Protein AF-A0A183NKS5-F1 (afdb_monomer)

Secondary structure (DSSP, 8-state):
-EE---HHHH---HHHHTSS-HHHHHHHHHHHS--TTTS---HHHHHHHHHHHHHT-S--HHHHHHHHTTTT--HHHHHHHHTTS-S-EE--THHHH-HHHHHHHHTT----TTTTSSS-----S-----TTGGGHHHHHHHHH-----HHHHHHHHHHHHHHHHHHHHHHHHH-SS--SSSTTSSS--

InterPro domains:
  IPR002464 DNA/RNA helicase, ATP-dependent, DEAH-box type, conserved site [PS00690] (126-135)
  IPR010614 RAD3-like helicase, DEAD [PF06733] (2-153)
  IPR014013 Helicase superfamily 1/2, ATP-binding domain, DinG/Rad3-type [PS51193] (1-184)
  IPR027417 P-loop containing nucleoside triphosphate hydrolase [G3DSA:3.40.50.300] (1-184)
  IPR045028 Helicase superfamily 1/2, DinG/Rad3-like [PTHR11472] (1-167)

Solvent-accessible surface area (backbone atoms only — not comparable to full-atom values): 11780 Å² total; per-residue (Å²): 102,24,59,59,70,56,54,79,79,30,52,82,50,72,80,36,58,73,40,97,50,30,62,62,48,48,50,52,44,54,72,77,46,78,52,81,32,71,48,92,61,68,66,65,61,57,50,52,40,52,54,50,48,61,72,75,42,94,77,57,69,66,51,51,38,61,61,30,67,91,41,68,45,38,39,47,61,46,30,60,55,38,46,67,78,31,93,47,70,48,68,60,66,58,58,66,65,22,69,70,54,25,61,77,44,53,84,71,38,88,76,55,85,68,46,76,80,64,76,93,64,87,79,75,93,80,88,86,81,74,77,73,60,84,52,49,62,60,53,47,51,54,60,74,53,83,86,85,50,74,67,56,55,51,50,53,50,54,52,50,51,51,50,51,54,51,51,56,56,46,53,66,67,56,74,69,76,87,86,88,77,76,83,82,66,82,84,74,131

Sequence (189 aa):
MSILSSRKHTCINPEISSSPNVTDSCHNLLLSGVCAYDLPRKKSDLSRAVDKLDRSGPWDIEDLVQALIPIPSCPYFCSRSLARSADIIFCPYDYLLDPLNRSAVCYHLTICLLCFLKTSLEVTDHVIILDEAHNIEDASREAASFTITEHQLKSARDDLEGLSKFCLSMEMVLNKKDFQKDCYNCFFV

Radius of gyration: 21.51 Å; Cα contacts (8 Å, |Δi|>4): 141; chains: 1; bounding box: 42×57×50 Å

Nearest PDB structures (foldseek):
  5fmf-assembly1_Y  TM=6.326E-01  e=2.185E-02  Saccharomyces cerevisiae
  2vsf-assembly1_A  TM=6.432E-01  e=4.109E-02  Thermoplasma acidophilum

Mean predicted aligned error: 12.21 Å

Structure (mmCIF, N/CA/C/O backbone):
data_AF-A0A183NKS5-F1
#
_entry.id   AF-A0A183NKS5-F1
#
loop_
_atom_site.group_PDB
_atom_site.id
_atom_site.type_symbol
_atom_site.label_atom_id
_atom_site.label_alt_id
_atom_site.label_comp_id
_atom_site.label_asym_id
_atom_site.label_entity_id
_atom_site.label_seq_id
_atom_site.pdbx_PDB_ins_code
_atom_site.Cartn_x
_atom_site.Cartn_y
_atom_site.Cartn_z
_atom_site.occupancy
_atom_site.B_iso_or_equiv
_atom_site.auth_seq_id
_atom_site.auth_comp_id
_atom_site.auth_asym_id
_atom_site.auth_atom_id
_atom_site.pdbx_PDB_model_num
ATOM 1 N N . MET A 1 1 ? 8.744 -3.343 -14.331 1.00 84.81 1 MET A N 1
ATOM 2 C CA . MET A 1 1 ? 7.550 -3.882 -13.623 1.00 84.81 1 MET A CA 1
ATOM 3 C C . MET A 1 1 ? 7.347 -3.133 -12.308 1.00 84.81 1 MET A C 1
ATOM 5 O O . MET A 1 1 ? 8.227 -2.362 -11.947 1.00 84.81 1 MET A O 1
ATOM 9 N N . SER A 1 2 ? 6.224 -3.301 -11.601 1.00 85.56 2 SER A N 1
ATOM 10 C CA . SER A 1 2 ? 6.063 -2.746 -10.245 1.00 85.56 2 SER A CA 1
ATOM 11 C C . SER A 1 2 ? 5.237 -3.652 -9.333 1.00 85.56 2 SER A C 1
ATOM 13 O O . SER A 1 2 ? 4.351 -4.363 -9.801 1.00 85.56 2 SER A O 1
ATOM 15 N N . ILE A 1 3 ? 5.509 -3.598 -8.028 1.00 89.38 3 ILE A N 1
ATOM 16 C CA . ILE A 1 3 ? 4.771 -4.326 -6.993 1.00 89.38 3 ILE A CA 1
ATOM 17 C C . ILE A 1 3 ? 4.276 -3.322 -5.952 1.00 89.38 3 ILE A C 1
ATOM 19 O O . ILE A 1 3 ? 5.066 -2.627 -5.310 1.00 89.38 3 ILE A O 1
ATOM 23 N N . LEU A 1 4 ? 2.958 -3.227 -5.789 1.00 86.94 4 LEU A N 1
ATOM 24 C CA . LEU A 1 4 ? 2.329 -2.385 -4.778 1.00 86.94 4 LEU A CA 1
ATOM 25 C C . LEU A 1 4 ? 2.218 -3.150 -3.460 1.00 86.94 4 LEU A C 1
ATOM 27 O O . LEU A 1 4 ? 1.792 -4.300 -3.428 1.00 86.94 4 LEU A O 1
ATOM 31 N N . SER A 1 5 ? 2.586 -2.494 -2.362 1.00 87.56 5 SER A N 1
ATOM 32 C CA . SER A 1 5 ? 2.543 -3.088 -1.028 1.00 87.56 5 SER A CA 1
ATOM 33 C C . SER A 1 5 ? 2.300 -2.032 0.048 1.00 87.56 5 SER A C 1
ATOM 35 O O . SER A 1 5 ? 2.445 -0.828 -0.183 1.00 87.56 5 SER A O 1
ATOM 37 N N . SER A 1 6 ? 1.912 -2.488 1.239 1.00 87.75 6 SER A N 1
ATOM 38 C CA . SER A 1 6 ? 1.650 -1.626 2.388 1.00 87.75 6 SER A CA 1
ATOM 39 C C . SER A 1 6 ? 2.935 -0.991 2.930 1.00 87.75 6 SER A C 1
ATOM 41 O O . SER A 1 6 ? 4.053 -1.470 2.711 1.00 87.75 6 SER A O 1
ATOM 43 N N . ARG A 1 7 ? 2.779 0.083 3.714 1.00 89.75 7 ARG A N 1
ATOM 44 C CA . ARG A 1 7 ? 3.905 0.740 4.400 1.00 89.75 7 ARG A CA 1
ATOM 45 C C . ARG A 1 7 ? 4.648 -0.216 5.335 1.00 89.75 7 ARG A C 1
ATOM 47 O O . ARG A 1 7 ? 5.853 -0.076 5.495 1.00 89.75 7 ARG A O 1
ATOM 54 N N . LYS A 1 8 ? 3.960 -1.212 5.905 1.00 90.88 8 LYS A N 1
ATOM 55 C CA . LYS A 1 8 ? 4.551 -2.197 6.822 1.00 90.88 8 LYS A CA 1
ATOM 56 C C . LYS A 1 8 ? 5.666 -3.019 6.166 1.00 90.88 8 LYS A C 1
ATOM 58 O O . LYS A 1 8 ? 6.648 -3.321 6.827 1.00 90.88 8 LYS A O 1
ATOM 63 N N . HIS A 1 9 ? 5.531 -3.339 4.880 1.00 91.06 9 HIS A N 1
ATOM 64 C CA . HIS A 1 9 ? 6.516 -4.143 4.142 1.00 91.06 9 HIS A CA 1
ATOM 65 C C . HIS A 1 9 ? 7.574 -3.305 3.415 1.00 91.06 9 HIS A C 1
ATOM 67 O O . HIS A 1 9 ? 8.553 -3.845 2.922 1.00 91.06 9 HIS A O 1
ATOM 73 N N . THR A 1 10 ? 7.387 -1.986 3.330 1.00 92.06 10 THR A N 1
ATOM 74 C CA . THR A 1 10 ? 8.212 -1.109 2.480 1.00 92.06 10 THR A CA 1
ATOM 75 C C . THR A 1 10 ? 8.899 0.023 3.245 1.00 92.06 10 THR A C 1
ATOM 77 O O . THR A 1 10 ? 9.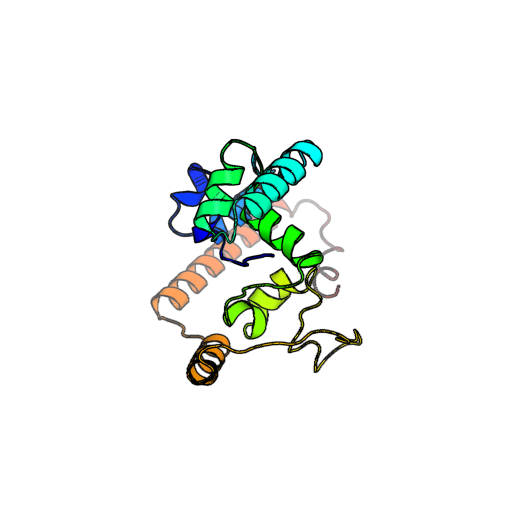716 0.746 2.674 1.00 92.06 10 THR A O 1
ATOM 80 N N . CYS A 1 11 ? 8.589 0.219 4.530 1.00 93.38 11 CYS A N 1
ATOM 81 C CA . CYS A 1 11 ? 9.190 1.276 5.335 1.00 93.38 11 CYS A CA 1
ATOM 82 C C . CYS A 1 11 ? 10.626 0.926 5.753 1.00 93.38 11 CYS A C 1
ATOM 84 O O . CYS A 1 11 ? 10.860 -0.054 6.453 1.00 93.38 11 CYS A O 1
ATOM 86 N N . ILE A 1 12 ? 11.571 1.793 5.385 1.00 92.75 12 ILE A N 1
ATOM 87 C CA . ILE A 1 12 ? 12.991 1.703 5.773 1.00 92.75 12 ILE A CA 1
ATOM 88 C C . ILE A 1 12 ? 13.378 2.678 6.890 1.00 92.75 12 ILE A C 1
ATOM 90 O O . ILE A 1 12 ? 14.530 2.695 7.314 1.00 92.75 12 ILE A O 1
ATOM 94 N N . ASN A 1 13 ? 12.440 3.506 7.364 1.00 92.69 13 ASN A N 1
ATOM 95 C CA . ASN A 1 13 ? 12.697 4.384 8.500 1.00 92.69 13 ASN A CA 1
ATOM 96 C C . ASN A 1 13 ? 12.643 3.549 9.794 1.00 92.69 13 ASN A C 1
ATOM 98 O O . ASN A 1 13 ? 11.554 3.080 10.125 1.00 92.69 13 ASN A O 1
ATOM 102 N N . PRO A 1 14 ? 13.757 3.388 10.535 1.00 90.69 14 PRO A N 1
ATOM 103 C CA . PRO A 1 14 ? 13.816 2.522 11.716 1.00 90.69 14 PRO A CA 1
ATOM 104 C C . PRO A 1 14 ? 12.874 2.956 12.849 1.00 90.69 14 PRO A C 1
ATOM 106 O O . PRO A 1 14 ? 12.391 2.113 13.606 1.00 90.69 14 PRO A O 1
ATOM 109 N N . GLU A 1 15 ? 12.576 4.254 12.960 1.00 90.25 15 GLU A N 1
ATOM 110 C CA . GLU A 1 15 ? 11.661 4.778 13.981 1.00 90.25 15 GLU A CA 1
ATOM 111 C C . GLU A 1 15 ? 10.199 4.436 13.669 1.00 90.25 15 GLU A C 1
ATOM 113 O O . GLU A 1 15 ? 9.408 4.197 14.576 1.00 90.25 15 GLU A O 1
ATOM 118 N N . ILE A 1 16 ? 9.835 4.383 12.384 1.00 92.00 16 ILE A N 1
ATOM 119 C CA . ILE A 1 16 ? 8.461 4.088 11.960 1.00 92.00 16 ILE A CA 1
ATOM 120 C C . ILE A 1 16 ? 8.252 2.587 11.749 1.00 92.00 16 ILE A C 1
ATOM 122 O O . ILE A 1 16 ? 7.198 2.065 12.095 1.00 92.00 16 ILE A O 1
ATOM 126 N N . SER A 1 17 ? 9.231 1.871 11.196 1.00 90.94 17 SER A N 1
ATOM 127 C CA . SER A 1 17 ? 9.100 0.440 10.897 1.00 90.94 17 SER A CA 1
ATOM 128 C C . SER A 1 17 ? 8.981 -0.426 12.153 1.00 90.94 17 SER A C 1
ATOM 130 O O . SER A 1 17 ? 8.388 -1.501 12.099 1.00 90.94 17 SER A O 1
ATOM 132 N N . SER A 1 18 ? 9.505 0.051 13.285 1.00 90.25 18 SER A N 1
ATOM 133 C CA . SER A 1 18 ? 9.391 -0.603 14.592 1.00 90.25 18 SER A CA 1
ATOM 134 C C . SER A 1 18 ? 8.083 -0.291 15.325 1.00 90.25 18 SER A C 1
ATOM 136 O O . SER A 1 18 ? 7.798 -0.904 16.356 1.00 90.25 18 SER A O 1
ATOM 138 N N . SER A 1 19 ? 7.275 0.644 14.819 1.00 90.88 19 SER A N 1
ATOM 139 C CA . SER A 1 19 ? 6.043 1.049 15.483 1.00 90.88 19 SER A CA 1
ATOM 140 C C . SER A 1 19 ? 4.917 0.022 15.268 1.00 90.88 19 SER A C 1
ATOM 142 O O . SER A 1 19 ? 4.863 -0.654 14.236 1.00 90.88 19 SER A O 1
ATOM 144 N N . PRO A 1 20 ? 3.976 -0.110 16.224 1.00 87.88 20 PRO A N 1
ATOM 145 C CA . PRO A 1 20 ? 2.873 -1.065 16.103 1.00 87.88 20 PRO A CA 1
ATOM 146 C C . PRO A 1 20 ? 1.922 -0.705 14.954 1.00 87.88 20 PRO A C 1
ATOM 148 O O . PRO A 1 20 ? 1.357 -1.593 14.319 1.00 87.88 20 PRO A O 1
ATOM 151 N N . ASN A 1 21 ? 1.773 0.592 14.663 1.00 89.44 21 ASN A N 1
ATOM 152 C CA . ASN A 1 21 ? 1.010 1.088 13.526 1.00 89.44 21 ASN A CA 1
ATOM 153 C C . ASN A 1 21 ? 1.887 1.987 12.647 1.00 89.44 21 ASN A C 1
ATOM 155 O O . ASN A 1 21 ? 1.932 3.213 12.798 1.00 89.44 21 ASN A O 1
ATOM 159 N N . VAL A 1 22 ? 2.583 1.337 11.713 1.00 91.44 22 VAL A N 1
ATOM 160 C CA . VAL A 1 22 ? 3.480 1.965 10.733 1.00 91.44 22 VAL A CA 1
ATOM 161 C C . VAL A 1 22 ? 2.736 3.004 9.889 1.00 91.44 22 VAL A C 1
ATOM 163 O O . VAL A 1 22 ? 3.294 4.052 9.571 1.00 91.44 22 VAL A O 1
ATOM 166 N N . THR A 1 23 ? 1.473 2.743 9.533 1.00 87.56 23 THR A N 1
ATOM 167 C CA . THR A 1 23 ? 0.673 3.644 8.692 1.00 87.56 23 THR A CA 1
ATOM 168 C C . THR A 1 23 ? 0.387 4.957 9.408 1.00 87.56 23 THR A C 1
ATOM 170 O O . THR A 1 23 ? 0.720 6.012 8.867 1.00 87.56 23 THR A O 1
ATOM 173 N N . ASP A 1 24 ? -0.136 4.897 10.631 1.00 88.06 24 ASP A N 1
ATOM 174 C CA . ASP A 1 24 ? -0.457 6.093 11.417 1.00 88.06 24 ASP A CA 1
ATOM 175 C C . ASP A 1 24 ? 0.809 6.853 11.809 1.00 88.06 24 ASP A C 1
ATOM 177 O O . ASP A 1 24 ? 0.868 8.076 11.712 1.00 88.06 24 ASP A O 1
ATOM 181 N N . SER A 1 25 ? 1.867 6.129 12.182 1.00 90.44 25 SER A N 1
ATOM 182 C CA . SER A 1 25 ? 3.158 6.732 12.535 1.00 90.44 25 SER A CA 1
ATOM 183 C C . SER A 1 25 ? 3.778 7.461 11.342 1.00 90.44 25 SER A C 1
ATOM 185 O O . SER A 1 25 ? 4.274 8.578 11.479 1.00 90.44 25 SER A O 1
ATOM 187 N N . CYS A 1 26 ? 3.703 6.864 10.147 1.00 90.38 26 CYS A N 1
ATOM 188 C CA . CYS A 1 26 ? 4.136 7.502 8.909 1.00 90.38 26 CYS A CA 1
ATOM 189 C C . CYS A 1 26 ? 3.287 8.736 8.592 1.00 90.38 26 CYS A C 1
ATOM 191 O O . CYS A 1 26 ? 3.843 9.766 8.219 1.00 90.38 26 CYS A O 1
ATOM 193 N N . HIS A 1 27 ? 1.965 8.652 8.755 1.00 87.44 27 HIS A N 1
ATOM 194 C CA . HIS A 1 27 ? 1.061 9.774 8.522 1.00 87.44 27 HIS A CA 1
ATOM 195 C C . HIS A 1 27 ? 1.352 10.943 9.473 1.00 87.44 27 HIS A C 1
ATOM 197 O O . HIS A 1 27 ? 1.528 12.072 9.025 1.00 87.44 27 HIS A O 1
ATOM 203 N N . ASN A 1 28 ? 1.505 10.668 10.768 1.00 87.81 28 ASN A N 1
ATOM 204 C CA . ASN A 1 28 ? 1.845 11.672 11.775 1.00 87.81 28 ASN A CA 1
ATOM 205 C C . ASN A 1 28 ? 3.207 12.319 11.501 1.00 87.81 28 ASN A C 1
ATOM 207 O O . ASN A 1 28 ? 3.335 13.539 11.615 1.00 87.81 28 ASN A O 1
ATOM 211 N N . LEU A 1 29 ? 4.205 11.536 11.070 1.00 88.56 29 LEU A N 1
ATOM 212 C CA . LEU A 1 29 ? 5.498 12.092 10.673 1.00 88.56 29 LEU A CA 1
ATOM 213 C C . LEU A 1 29 ? 5.340 13.081 9.510 1.00 88.56 29 LEU A C 1
ATOM 215 O O . LEU A 1 29 ? 5.880 14.180 9.586 1.00 88.56 29 LEU A O 1
ATOM 219 N N . LEU A 1 30 ? 4.570 12.718 8.480 1.00 85.38 30 LEU A N 1
ATOM 220 C CA . LEU A 1 30 ? 4.324 13.568 7.309 1.00 85.38 30 LEU A CA 1
ATOM 221 C C . LEU A 1 30 ? 3.472 14.812 7.622 1.00 85.38 30 LEU A C 1
ATOM 223 O O . LEU A 1 30 ? 3.599 15.820 6.935 1.00 85.38 30 LEU A O 1
ATOM 227 N N . LEU A 1 31 ? 2.627 14.772 8.658 1.00 84.44 31 LEU A N 1
ATOM 228 C CA . LEU A 1 31 ? 1.915 15.956 9.155 1.00 84.44 31 LEU A CA 1
ATOM 229 C C . LEU A 1 31 ? 2.838 16.903 9.933 1.00 84.44 31 LEU A C 1
ATOM 231 O O . LEU A 1 31 ? 2.709 18.120 9.832 1.00 84.44 31 LEU A O 1
ATOM 235 N N . SER A 1 32 ? 3.757 16.348 10.727 1.00 82.62 32 SER A N 1
ATOM 236 C CA . SER A 1 32 ? 4.671 17.120 11.582 1.00 82.62 32 SER A CA 1
ATOM 237 C C . SER A 1 32 ? 5.921 17.640 10.858 1.00 82.62 32 SER A C 1
ATOM 239 O O . SER A 1 32 ? 6.611 18.520 11.373 1.00 82.62 32 SER A O 1
ATOM 241 N N . GLY A 1 33 ? 6.229 17.108 9.672 1.0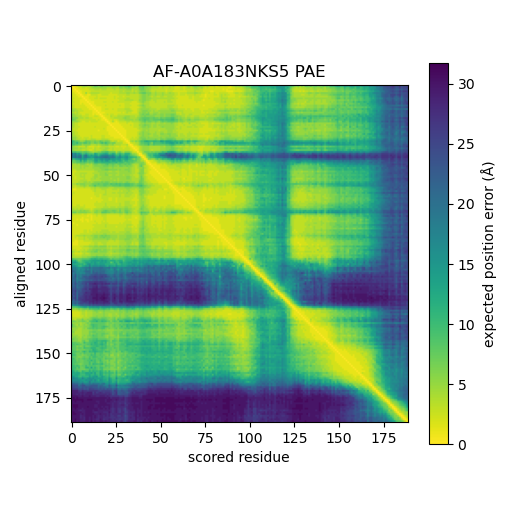0 84.12 33 GLY A N 1
ATOM 242 C CA . GLY A 1 33 ? 7.429 17.440 8.915 1.00 84.12 33 GLY A CA 1
ATOM 243 C C . GLY A 1 33 ? 7.623 16.548 7.689 1.00 84.12 33 GLY A C 1
ATOM 244 O O . GLY A 1 33 ? 6.669 16.050 7.101 1.00 84.12 33 GLY A O 1
ATOM 245 N N . VAL A 1 34 ? 8.879 16.350 7.280 1.00 82.62 34 VAL A N 1
ATOM 246 C CA . VAL A 1 34 ? 9.234 15.530 6.111 1.00 82.62 34 VAL A CA 1
ATOM 247 C C . VAL A 1 34 ? 10.030 14.312 6.559 1.00 82.62 34 VAL A C 1
ATOM 249 O O . VAL A 1 34 ? 10.978 14.427 7.336 1.00 82.62 34 VAL A O 1
ATOM 252 N N . CYS A 1 35 ? 9.678 13.137 6.040 1.00 87.38 35 CYS A N 1
ATOM 253 C CA . CYS A 1 35 ? 10.469 11.935 6.265 1.00 87.38 35 CYS A CA 1
ATOM 254 C C . CYS A 1 35 ? 11.813 12.043 5.528 1.00 87.38 35 CYS A C 1
ATOM 256 O O . CYS A 1 35 ? 11.856 12.374 4.344 1.00 87.38 35 CYS A O 1
ATOM 258 N N . ALA A 1 36 ? 12.918 11.693 6.193 1.00 86.00 36 ALA A N 1
ATOM 259 C CA . ALA A 1 36 ? 14.262 11.751 5.606 1.00 86.00 36 ALA A CA 1
ATOM 260 C C . ALA A 1 36 ? 14.409 10.929 4.308 1.00 86.00 36 ALA A C 1
ATOM 262 O O . ALA A 1 36 ? 15.250 11.247 3.465 1.00 86.00 36 ALA A O 1
ATOM 263 N N . TYR A 1 37 ? 13.572 9.900 4.154 1.00 87.06 37 TYR A N 1
ATOM 264 C CA . TYR A 1 37 ? 13.525 9.003 3.000 1.00 87.06 37 TYR A CA 1
ATOM 265 C C . TYR A 1 37 ? 12.501 9.434 1.938 1.00 87.06 37 TYR A C 1
ATOM 267 O O . TYR A 1 37 ? 12.485 8.875 0.852 1.00 87.06 37 TYR A O 1
ATOM 275 N N . ASP A 1 38 ? 11.648 10.420 2.215 1.00 78.69 38 ASP A N 1
ATOM 276 C CA . ASP A 1 38 ? 10.659 10.941 1.256 1.00 78.69 38 ASP A CA 1
ATOM 277 C C . ASP A 1 38 ? 11.186 12.151 0.458 1.00 78.69 38 ASP A C 1
ATOM 279 O O . ASP A 1 38 ? 10.523 12.698 -0.420 1.00 78.69 38 ASP A O 1
ATOM 283 N N . LEU A 1 39 ? 12.415 12.591 0.741 1.00 65.25 39 LEU A N 1
ATOM 284 C CA . LEU A 1 39 ? 13.000 13.750 0.078 1.00 65.25 39 LEU A CA 1
ATOM 285 C C . LEU A 1 39 ? 13.351 13.446 -1.390 1.00 65.25 39 LEU A C 1
ATOM 287 O O . LEU A 1 39 ? 13.986 12.426 -1.677 1.00 65.25 39 LEU A O 1
ATOM 291 N N . PRO A 1 40 ? 13.056 14.364 -2.331 1.00 53.16 40 PRO A N 1
ATOM 292 C CA . PRO A 1 40 ? 13.470 14.236 -3.721 1.00 53.16 40 PRO A CA 1
ATOM 293 C C . PRO A 1 40 ? 14.987 14.441 -3.830 1.00 53.16 40 PRO A C 1
ATOM 295 O O . PRO A 1 40 ? 15.474 15.545 -4.071 1.00 53.16 40 PRO A O 1
ATOM 298 N N . ARG A 1 41 ? 15.769 13.375 -3.638 1.00 61.84 41 ARG A N 1
ATOM 299 C CA . ARG A 1 41 ? 17.189 13.356 -4.017 1.00 61.84 41 ARG A CA 1
ATOM 300 C C . ARG A 1 41 ? 17.339 12.941 -5.475 1.00 61.84 41 ARG A C 1
ATOM 302 O O . ARG A 1 41 ? 16.381 12.499 -6.105 1.00 61.84 41 ARG A O 1
ATOM 309 N N . LYS A 1 42 ? 18.529 13.191 -6.032 1.00 66.94 42 LYS A N 1
ATOM 310 C CA . LYS A 1 42 ? 18.845 13.112 -7.467 1.00 66.94 42 LYS A CA 1
ATOM 311 C C . LYS A 1 42 ? 18.117 11.942 -8.136 1.00 66.94 42 LYS A C 1
ATOM 313 O O . LYS A 1 42 ? 18.467 10.786 -7.916 1.00 66.94 42 LYS A O 1
ATOM 318 N N . LYS A 1 43 ? 17.132 12.255 -8.989 1.00 72.75 4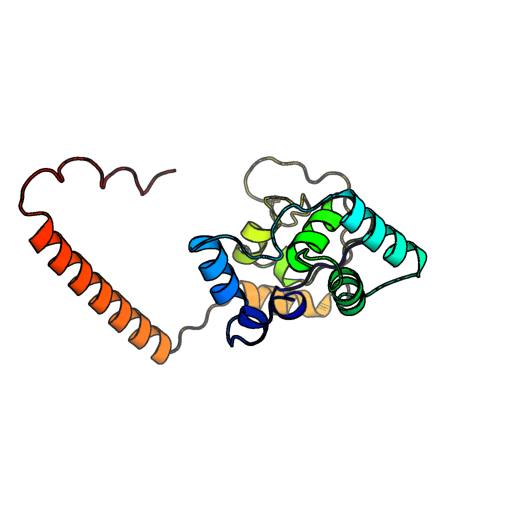3 LYS A N 1
ATOM 319 C CA . LYS A 1 43 ? 16.340 11.260 -9.738 1.00 72.75 43 LYS A CA 1
ATOM 320 C C . LYS A 1 43 ? 17.220 10.245 -10.484 1.00 72.75 43 LYS A C 1
ATOM 322 O O . LYS A 1 43 ? 16.800 9.115 -10.693 1.00 72.75 43 LYS A O 1
ATOM 327 N N . SER A 1 44 ? 18.446 10.637 -10.838 1.00 80.06 44 SER A N 1
ATOM 328 C CA . SER A 1 44 ? 19.457 9.775 -11.454 1.00 80.06 44 SER A CA 1
ATOM 329 C C . SER A 1 44 ? 19.871 8.584 -10.588 1.00 80.06 44 SER A C 1
ATOM 331 O O . SER A 1 44 ? 20.069 7.499 -11.124 1.00 80.06 44 SER A O 1
ATOM 333 N N . ASP A 1 45 ? 20.005 8.763 -9.270 1.00 82.75 45 ASP A N 1
ATOM 334 C CA . ASP A 1 45 ? 20.462 7.695 -8.372 1.00 82.75 45 ASP A CA 1
ATOM 335 C C . ASP A 1 45 ? 19.365 6.641 -8.207 1.00 82.75 45 ASP A C 1
ATOM 337 O O . ASP A 1 45 ? 19.643 5.445 -8.279 1.00 82.75 45 ASP A O 1
ATOM 341 N N . LEU A 1 46 ? 18.114 7.100 -8.090 1.00 84.00 46 LEU A N 1
ATOM 342 C CA . LEU A 1 46 ? 16.931 6.246 -8.055 1.00 84.00 46 LEU A CA 1
ATOM 343 C C . LEU A 1 46 ? 16.758 5.470 -9.365 1.00 84.00 46 LEU A C 1
ATOM 345 O O . LEU A 1 46 ? 16.648 4.249 -9.334 1.00 84.00 46 LEU A O 1
ATOM 349 N N . SER A 1 47 ? 16.800 6.165 -10.510 1.00 86.56 47 SER A N 1
ATOM 350 C CA . SER A 1 47 ? 16.709 5.529 -11.832 1.00 86.56 47 SER A CA 1
ATOM 351 C C . SER A 1 47 ? 17.767 4.447 -11.986 1.00 86.56 47 SER A C 1
ATOM 353 O O . SER A 1 47 ? 17.441 3.320 -12.323 1.00 86.56 47 SER A O 1
ATOM 355 N N . ARG A 1 48 ? 19.027 4.742 -11.638 1.00 88.25 48 ARG A N 1
ATOM 356 C CA . ARG A 1 48 ? 20.122 3.775 -11.762 1.00 88.25 48 ARG A CA 1
ATOM 357 C C . ARG A 1 48 ? 19.931 2.543 -10.876 1.00 88.25 48 ARG A C 1
ATOM 359 O O . ARG A 1 48 ? 20.354 1.455 -11.259 1.00 88.25 48 ARG A O 1
ATOM 366 N N . ALA A 1 49 ? 19.355 2.708 -9.687 1.00 88.75 49 ALA A N 1
ATOM 367 C CA . ALA A 1 49 ? 19.076 1.598 -8.782 1.00 88.75 49 ALA A CA 1
ATOM 368 C C . ALA A 1 49 ? 17.997 0.675 -9.343 1.00 88.75 49 ALA A C 1
ATOM 370 O O . ALA A 1 49 ? 18.205 -0.534 -9.392 1.00 88.75 49 ALA A O 1
ATOM 371 N N . VAL A 1 50 ? 16.902 1.262 -9.829 1.00 88.06 50 VAL A N 1
ATOM 372 C CA . VAL A 1 50 ? 15.805 0.529 -10.467 1.00 88.06 50 VAL A CA 1
ATOM 373 C C . VAL A 1 50 ? 16.281 -0.138 -11.758 1.00 88.06 50 VAL A C 1
ATOM 375 O O . VAL A 1 50 ? 16.066 -1.329 -11.933 1.00 88.06 50 VAL A O 1
ATOM 378 N N . ASP A 1 51 ? 17.039 0.564 -12.605 1.00 90.50 51 ASP A N 1
ATOM 379 C CA . ASP A 1 51 ? 17.596 0.008 -13.845 1.00 90.50 51 ASP A CA 1
ATOM 380 C C . ASP A 1 51 ? 18.531 -1.178 -13.571 1.00 90.50 51 ASP A C 1
ATOM 382 O O . ASP A 1 51 ? 18.584 -2.144 -14.334 1.00 90.50 51 ASP A O 1
ATOM 386 N N . LYS A 1 52 ? 19.317 -1.107 -12.490 1.00 91.44 52 LYS A N 1
ATOM 387 C CA . LYS A 1 52 ? 20.181 -2.212 -12.066 1.00 91.44 52 LYS A CA 1
ATOM 388 C C . LYS A 1 52 ? 19.351 -3.392 -11.563 1.00 91.44 52 LYS A C 1
ATOM 390 O O . LYS A 1 52 ? 19.705 -4.533 -11.860 1.00 91.44 52 LYS A O 1
ATOM 395 N N . LEU A 1 53 ? 18.287 -3.115 -10.814 1.00 91.50 53 LEU A N 1
ATOM 396 C CA . LEU A 1 53 ? 17.373 -4.124 -10.298 1.00 91.50 53 LEU A CA 1
ATOM 397 C C . LEU A 1 53 ? 16.681 -4.863 -11.455 1.00 91.50 53 LEU A C 1
ATOM 399 O O . LEU A 1 53 ? 16.815 -6.077 -11.554 1.00 91.50 53 LEU A O 1
ATOM 403 N N . ASP A 1 54 ? 16.103 -4.130 -12.410 1.00 90.88 54 ASP A N 1
ATOM 404 C CA . ASP A 1 54 ? 15.456 -4.690 -13.606 1.00 90.88 54 ASP A CA 1
ATOM 405 C C . ASP A 1 54 ? 16.424 -5.522 -14.471 1.00 90.88 54 ASP A C 1
ATOM 407 O O . ASP A 1 54 ? 16.054 -6.565 -15.010 1.00 90.88 54 ASP A O 1
ATOM 411 N N . ARG A 1 55 ? 17.696 -5.109 -14.590 1.00 92.38 55 ARG A N 1
ATOM 412 C CA . ARG A 1 55 ? 18.726 -5.884 -15.315 1.00 92.38 55 ARG A CA 1
ATOM 413 C C . ARG A 1 55 ? 19.149 -7.166 -14.604 1.00 92.38 55 ARG A C 1
ATOM 415 O O . ARG A 1 55 ? 19.738 -8.031 -15.249 1.00 92.38 55 ARG A O 1
ATOM 422 N N . SER A 1 56 ? 18.913 -7.266 -13.298 1.00 91.69 56 SER A N 1
ATOM 423 C CA . SER A 1 56 ? 19.296 -8.431 -12.494 1.00 91.69 56 SER A CA 1
ATOM 424 C C . SER A 1 56 ? 18.271 -9.569 -12.591 1.00 91.69 56 SER A C 1
ATOM 426 O O . SER A 1 56 ? 18.576 -10.684 -12.177 1.00 91.69 56 SER A O 1
ATOM 428 N N . GLY A 1 57 ? 17.104 -9.314 -13.193 1.00 91.31 57 GLY A N 1
ATOM 429 C CA . GLY A 1 57 ? 16.027 -10.281 -13.387 1.00 91.31 57 GLY A CA 1
ATOM 430 C C . GLY A 1 57 ? 14.726 -9.851 -12.700 1.00 91.31 57 GLY A C 1
ATOM 431 O O . GLY A 1 57 ? 14.602 -8.699 -12.283 1.00 91.31 57 GLY A O 1
ATOM 432 N N . PRO A 1 58 ? 13.738 -10.760 -12.603 1.00 90.50 58 PRO A N 1
ATOM 433 C CA . PRO A 1 58 ? 12.552 -10.548 -11.782 1.00 90.50 58 PRO A CA 1
ATOM 434 C C . PRO A 1 58 ? 12.950 -10.332 -10.318 1.00 90.50 58 PRO A C 1
ATOM 436 O O . PRO A 1 58 ? 13.824 -11.030 -9.812 1.00 90.50 58 PRO A O 1
ATOM 439 N N . TRP A 1 59 ? 12.294 -9.382 -9.666 1.00 94.00 59 TRP A N 1
ATOM 440 C CA . TRP A 1 59 ? 12.549 -8.952 -8.294 1.00 94.00 59 TRP A CA 1
ATOM 441 C C . TRP A 1 59 ? 11.246 -8.899 -7.492 1.00 94.00 59 TRP A C 1
ATOM 443 O O . TRP A 1 59 ? 10.170 -8.701 -8.060 1.00 94.00 59 TRP A O 1
ATOM 453 N N . ASP A 1 60 ? 11.334 -9.053 -6.177 1.00 93.81 60 ASP A N 1
ATOM 454 C CA . ASP A 1 60 ? 10.203 -8.919 -5.257 1.00 93.81 60 ASP A CA 1
ATOM 455 C C . ASP A 1 60 ? 10.254 -7.612 -4.432 1.00 93.81 60 ASP A C 1
ATOM 457 O O . ASP A 1 60 ? 11.023 -6.682 -4.706 1.00 93.81 60 ASP A O 1
ATOM 461 N N . ILE A 1 61 ? 9.357 -7.478 -3.452 1.00 92.81 61 ILE A N 1
ATOM 462 C CA . ILE A 1 61 ? 9.274 -6.268 -2.620 1.00 92.81 61 ILE A CA 1
ATOM 463 C C . ILE A 1 61 ? 10.545 -6.123 -1.780 1.00 92.81 61 ILE A C 1
ATOM 465 O O . ILE A 1 61 ? 11.055 -5.013 -1.613 1.00 92.81 61 ILE A O 1
ATOM 469 N N . GLU A 1 62 ? 11.053 -7.233 -1.257 1.00 94.19 62 GLU A N 1
ATOM 470 C CA . GLU A 1 62 ? 12.250 -7.313 -0.439 1.00 94.19 62 GLU A CA 1
ATOM 471 C C . GLU A 1 62 ? 13.473 -6.853 -1.236 1.00 94.19 62 GLU A C 1
ATOM 473 O O . GLU A 1 62 ? 14.230 -6.008 -0.753 1.00 94.19 62 GLU A O 1
ATOM 478 N N . ASP A 1 63 ? 13.617 -7.305 -2.479 1.00 94.56 63 ASP A N 1
ATOM 479 C CA . ASP A 1 63 ? 14.673 -6.881 -3.395 1.00 94.56 63 ASP A CA 1
ATOM 480 C C . ASP A 1 63 ? 14.617 -5.374 -3.688 1.00 94.56 63 ASP A C 1
ATOM 482 O O . ASP A 1 63 ? 15.645 -4.687 -3.647 1.00 94.56 63 ASP A O 1
ATOM 486 N N . LEU A 1 64 ? 13.417 -4.827 -3.932 1.00 92.06 64 LEU A N 1
ATOM 487 C CA . LEU A 1 64 ? 13.226 -3.385 -4.118 1.00 92.06 64 LEU A CA 1
ATOM 488 C C . LEU A 1 64 ? 13.654 -2.606 -2.870 1.00 92.06 64 LEU A C 1
ATOM 490 O O . LEU A 1 64 ? 14.338 -1.585 -2.975 1.00 92.06 64 LEU A O 1
ATOM 494 N N . VAL A 1 65 ? 13.273 -3.082 -1.683 1.00 93.19 65 VAL A N 1
ATOM 495 C CA . VAL A 1 65 ? 13.681 -2.472 -0.415 1.00 93.19 65 VAL A CA 1
ATOM 496 C C . VAL A 1 65 ? 15.203 -2.514 -0.279 1.00 93.19 65 VAL A C 1
ATOM 498 O O . VAL A 1 65 ? 15.806 -1.473 -0.025 1.00 93.19 65 VAL A O 1
ATOM 501 N N . GLN A 1 66 ? 15.845 -3.660 -0.523 1.00 92.62 66 GLN A N 1
ATOM 502 C CA . GLN A 1 66 ? 17.304 -3.805 -0.441 1.00 92.62 66 GLN A CA 1
ATOM 503 C C . GLN A 1 66 ? 18.048 -2.902 -1.431 1.00 92.62 66 GLN A C 1
ATOM 505 O O . GLN A 1 66 ? 19.049 -2.278 -1.070 1.00 92.62 66 GLN A O 1
ATOM 510 N N . ALA A 1 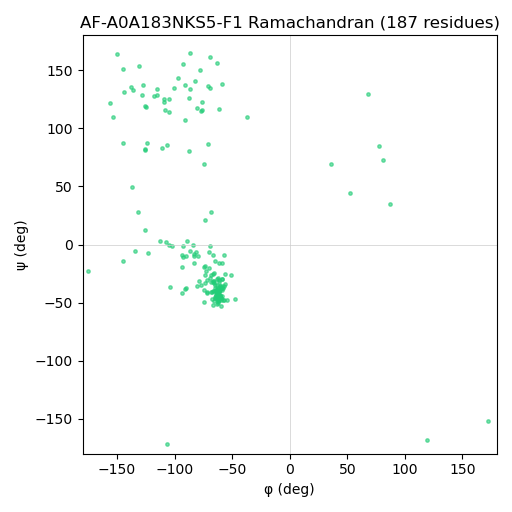67 ? 17.546 -2.777 -2.661 1.00 90.75 67 ALA A N 1
ATOM 511 C CA . ALA A 1 67 ? 18.120 -1.898 -3.677 1.00 90.75 67 ALA A CA 1
ATOM 512 C C . ALA A 1 67 ? 18.057 -0.418 -3.275 1.00 90.75 67 ALA A C 1
ATOM 514 O O . ALA A 1 67 ? 18.928 0.371 -3.661 1.00 90.75 67 ALA A O 1
ATOM 515 N N . LEU A 1 68 ? 17.044 -0.049 -2.490 1.00 89.12 68 LEU A N 1
ATOM 516 C CA . LEU A 1 68 ? 16.822 1.315 -2.042 1.00 89.12 68 LEU A CA 1
ATOM 517 C C . LEU A 1 68 ? 17.447 1.625 -0.684 1.00 89.12 68 LEU A C 1
ATOM 519 O O . LEU A 1 68 ? 17.728 2.784 -0.469 1.00 89.12 68 LEU A O 1
ATOM 523 N N . ILE A 1 69 ? 17.791 0.674 0.189 1.00 88.81 69 ILE A N 1
ATOM 524 C CA . ILE A 1 69 ? 18.521 0.959 1.449 1.00 88.81 69 ILE A CA 1
ATOM 525 C C . ILE A 1 69 ? 19.758 1.876 1.284 1.00 88.81 69 ILE A C 1
ATOM 527 O O . ILE A 1 69 ? 19.899 2.815 2.073 1.00 88.81 69 ILE A O 1
ATOM 531 N N . PRO A 1 70 ? 20.668 1.669 0.304 1.00 87.00 70 PRO A N 1
ATOM 532 C CA . PRO A 1 70 ? 21.838 2.539 0.137 1.00 87.00 70 PRO A CA 1
ATOM 533 C C . PRO A 1 70 ? 21.492 3.946 -0.381 1.00 87.00 70 PRO A C 1
ATOM 535 O O . PRO A 1 70 ? 22.372 4.805 -0.467 1.00 87.00 70 PRO A O 1
ATOM 538 N N . ILE A 1 71 ? 20.234 4.190 -0.750 1.00 84.81 71 ILE A N 1
ATOM 539 C CA . ILE A 1 71 ? 19.737 5.440 -1.314 1.00 84.81 71 ILE A CA 1
ATOM 540 C C . ILE A 1 71 ? 18.681 5.985 -0.346 1.00 84.81 71 ILE A C 1
ATOM 542 O O . ILE A 1 71 ? 17.743 5.293 0.009 1.00 84.81 71 ILE A O 1
ATOM 546 N N . PRO A 1 72 ? 18.748 7.239 0.108 1.00 79.19 72 PRO A N 1
ATOM 547 C CA . PRO A 1 72 ? 17.736 7.775 1.018 1.00 79.19 72 PRO A CA 1
ATOM 548 C C . PRO A 1 72 ? 16.423 8.071 0.261 1.00 79.19 72 PRO A C 1
ATOM 550 O O . PRO A 1 72 ? 16.087 9.230 0.033 1.00 79.19 72 PRO A O 1
ATOM 553 N N . SER A 1 73 ? 15.719 7.025 -0.182 1.00 87.31 73 SER A N 1
ATOM 554 C CA . SER A 1 73 ? 14.480 7.071 -0.957 1.00 87.31 73 SER A CA 1
ATOM 555 C C . SER A 1 73 ? 13.490 6.028 -0.448 1.00 87.31 73 SER A C 1
ATOM 557 O O . SER A 1 73 ? 13.852 4.888 -0.179 1.00 87.31 73 SER A O 1
ATOM 559 N N . CYS A 1 74 ? 12.233 6.434 -0.307 1.00 90.19 74 CYS A N 1
ATOM 560 C CA . CYS A 1 74 ? 11.165 5.643 0.276 1.00 90.19 74 CYS A CA 1
ATOM 561 C C . CYS A 1 74 ? 10.679 4.568 -0.712 1.00 90.19 74 CYS A C 1
ATOM 563 O O . CYS A 1 74 ? 10.080 4.926 -1.734 1.00 90.19 74 CYS A O 1
ATOM 565 N N . PRO A 1 75 ? 10.840 3.263 -0.410 1.00 91.50 75 PRO A N 1
ATOM 566 C CA . PRO A 1 75 ? 10.384 2.191 -1.297 1.00 91.50 75 PRO A CA 1
ATOM 567 C C . PRO A 1 75 ? 8.877 2.221 -1.550 1.00 91.50 75 PRO A C 1
ATOM 569 O O . PRO A 1 75 ? 8.444 1.989 -2.676 1.00 91.50 75 PRO A O 1
ATOM 572 N N . TYR A 1 76 ? 8.085 2.598 -0.538 1.00 88.94 76 TYR A N 1
ATOM 573 C CA . TYR A 1 76 ? 6.628 2.731 -0.647 1.00 88.94 76 TYR A CA 1
ATOM 574 C C . TYR A 1 76 ? 6.202 3.730 -1.735 1.00 88.94 76 TYR A C 1
ATOM 576 O O . TYR A 1 76 ? 5.323 3.453 -2.551 1.00 88.94 76 TYR A O 1
ATOM 584 N N . PHE A 1 77 ? 6.815 4.917 -1.755 1.00 84.69 77 PHE A N 1
ATOM 585 C CA . PHE A 1 77 ? 6.504 5.924 -2.770 1.00 84.69 77 PHE A CA 1
ATOM 586 C C . PHE A 1 77 ? 7.186 5.615 -4.105 1.00 84.69 77 PHE A C 1
ATOM 588 O O . PHE A 1 77 ? 6.613 5.901 -5.158 1.00 84.69 77 PHE A O 1
ATOM 595 N N . CYS A 1 78 ? 8.363 4.983 -4.079 1.00 86.81 78 CYS A N 1
ATOM 596 C CA . CYS A 1 78 ? 9.053 4.530 -5.280 1.00 86.81 78 CYS A CA 1
ATOM 597 C C . CYS A 1 78 ? 8.210 3.526 -6.075 1.00 86.81 78 CYS A C 1
ATOM 599 O O . CYS A 1 78 ? 7.952 3.770 -7.251 1.00 86.81 78 CYS A O 1
ATOM 601 N N . SER A 1 79 ? 7.718 2.446 -5.457 1.00 85.88 79 SER A N 1
ATOM 602 C CA . SER A 1 79 ? 6.909 1.431 -6.154 1.00 85.88 79 SER A CA 1
ATOM 603 C C . SER A 1 79 ? 5.643 2.026 -6.778 1.00 85.88 79 SER A C 1
ATOM 605 O O . SER A 1 79 ? 5.304 1.740 -7.929 1.00 85.88 79 SER A O 1
ATOM 607 N N . ARG A 1 80 ? 4.994 2.960 -6.076 1.00 81.94 80 ARG A N 1
ATOM 608 C CA . ARG A 1 80 ? 3.850 3.731 -6.590 1.00 81.94 80 ARG A CA 1
ATOM 609 C C . ARG A 1 80 ? 4.206 4.657 -7.747 1.00 81.94 80 ARG A C 1
ATOM 611 O O . ARG A 1 80 ? 3.375 4.886 -8.621 1.00 81.94 80 ARG A O 1
ATOM 618 N N . SER A 1 81 ? 5.415 5.211 -7.760 1.00 80.38 81 SER A N 1
ATOM 619 C CA . SER A 1 81 ? 5.901 5.988 -8.899 1.00 80.38 81 SER A CA 1
ATOM 620 C C . SER A 1 81 ? 6.211 5.089 -10.096 1.00 80.38 81 SER A C 1
ATOM 622 O O . SER A 1 81 ? 5.851 5.441 -11.214 1.00 80.38 81 SER A O 1
ATOM 624 N N . LEU A 1 82 ? 6.827 3.926 -9.868 1.00 81.50 82 LEU A N 1
ATOM 625 C CA . LEU A 1 82 ? 7.142 2.942 -10.910 1.00 81.50 82 LEU A CA 1
ATOM 626 C C . LEU A 1 82 ? 5.886 2.344 -11.540 1.00 81.50 82 LEU A C 1
ATOM 628 O O . LEU A 1 82 ? 5.850 2.126 -12.745 1.00 81.50 82 LEU A O 1
ATOM 632 N N . ALA A 1 83 ? 4.825 2.156 -10.754 1.00 81.75 83 ALA A N 1
ATOM 633 C CA . ALA A 1 83 ? 3.548 1.647 -11.247 1.00 81.75 83 ALA A CA 1
ATOM 634 C C . ALA A 1 83 ? 2.895 2.558 -12.308 1.00 81.75 83 ALA A C 1
ATOM 636 O O . ALA A 1 83 ? 2.024 2.109 -13.036 1.00 81.75 83 ALA A O 1
ATOM 637 N N . ARG A 1 84 ? 3.322 3.821 -12.445 1.00 75.31 84 ARG A N 1
ATOM 638 C CA . ARG A 1 84 ? 2.805 4.749 -13.471 1.00 75.31 84 ARG A CA 1
ATOM 639 C C . ARG A 1 84 ? 3.311 4.436 -14.877 1.00 75.31 84 ARG A C 1
ATOM 641 O O . ARG A 1 84 ? 2.677 4.832 -15.845 1.00 75.31 84 ARG A O 1
ATOM 648 N N . SER A 1 85 ? 4.479 3.810 -14.978 1.00 75.62 85 SER A N 1
ATOM 649 C CA . SER A 1 85 ? 5.166 3.526 -16.241 1.00 75.62 85 SER A CA 1
ATOM 650 C C . SER A 1 85 ? 5.511 2.045 -16.391 1.00 75.62 85 SER A C 1
ATOM 652 O O . SER A 1 85 ? 6.341 1.698 -17.223 1.00 75.62 85 SER A O 1
ATOM 654 N N . ALA A 1 86 ? 4.945 1.182 -15.545 1.00 82.25 86 ALA A N 1
ATOM 655 C CA . ALA A 1 86 ? 5.173 -0.254 -15.586 1.00 82.25 86 ALA A CA 1
ATOM 656 C C . ALA A 1 86 ? 4.133 -0.936 -16.480 1.00 82.25 86 ALA A C 1
ATOM 658 O O . ALA A 1 86 ? 2.943 -0.666 -16.352 1.00 82.25 86 ALA A O 1
ATOM 659 N N . ASP A 1 87 ? 4.580 -1.879 -17.308 1.00 83.19 87 ASP A N 1
ATOM 660 C CA . ASP A 1 87 ? 3.687 -2.693 -18.147 1.00 83.19 87 ASP A CA 1
ATOM 661 C C . ASP A 1 87 ? 2.887 -3.720 -17.330 1.00 83.19 87 ASP A C 1
ATOM 663 O O . ASP A 1 87 ? 1.765 -4.076 -17.678 1.00 83.19 87 ASP A O 1
ATOM 667 N N . ILE A 1 88 ? 3.476 -4.204 -16.229 1.00 85.56 88 ILE A N 1
ATOM 668 C CA . ILE A 1 88 ? 2.887 -5.189 -15.315 1.00 85.56 88 ILE A CA 1
ATOM 669 C C . ILE A 1 88 ? 2.978 -4.648 -13.892 1.00 85.56 88 ILE A C 1
ATOM 671 O O . ILE A 1 88 ? 4.058 -4.248 -13.434 1.00 85.56 88 ILE A O 1
ATOM 675 N N . ILE A 1 89 ? 1.837 -4.659 -13.201 1.00 85.75 89 ILE A N 1
ATOM 676 C CA . ILE A 1 89 ? 1.689 -4.181 -11.829 1.00 85.75 89 ILE A CA 1
ATOM 677 C C . ILE A 1 89 ? 1.072 -5.296 -10.992 1.00 85.75 89 ILE A C 1
ATOM 679 O O . ILE A 1 89 ? -0.058 -5.713 -11.238 1.00 85.75 89 ILE A O 1
ATOM 683 N N . PHE A 1 90 ? 1.806 -5.742 -9.979 1.00 88.38 90 PHE A N 1
ATOM 684 C CA . PHE A 1 90 ? 1.299 -6.666 -8.973 1.00 88.38 90 PHE A CA 1
ATOM 685 C C . PHE A 1 90 ? 0.642 -5.866 -7.851 1.00 88.38 90 PHE A C 1
ATOM 687 O O . PHE A 1 90 ? 1.244 -4.941 -7.300 1.00 88.38 90 PHE A O 1
ATOM 694 N N . CYS A 1 91 ? -0.608 -6.194 -7.537 1.00 84.25 91 CYS A N 1
ATOM 695 C CA . CYS A 1 91 ? -1.435 -5.417 -6.625 1.00 84.25 91 CYS A CA 1
ATOM 696 C C . CYS A 1 91 ? -2.329 -6.345 -5.787 1.00 84.25 91 CYS A C 1
ATOM 698 O O . CYS A 1 91 ? -3.006 -7.191 -6.371 1.00 84.25 91 CYS A O 1
ATOM 700 N N . PRO A 1 92 ? -2.385 -6.181 -4.451 1.00 83.69 92 PRO A N 1
ATOM 701 C CA . PRO A 1 92 ? -3.355 -6.880 -3.609 1.00 83.69 92 PRO A CA 1
ATOM 702 C C . PRO A 1 92 ? -4.801 -6.493 -3.951 1.00 83.69 92 PRO A C 1
ATOM 704 O O . PRO A 1 92 ? -5.053 -5.383 -4.430 1.00 83.69 92 PRO A O 1
ATOM 707 N N . TYR A 1 93 ? -5.760 -7.370 -3.640 1.00 82.50 93 TYR A N 1
ATOM 708 C CA . TYR A 1 93 ? -7.187 -7.119 -3.873 1.00 82.50 93 TYR A CA 1
ATOM 709 C C . TYR A 1 93 ? -7.717 -5.877 -3.157 1.00 82.50 93 TYR A C 1
ATOM 711 O O . TYR A 1 93 ? -8.497 -5.127 -3.744 1.00 82.50 93 TYR A O 1
ATOM 719 N N . ASP A 1 94 ? -7.243 -5.609 -1.940 1.00 76.50 94 ASP A N 1
ATOM 720 C CA . ASP A 1 94 ? -7.709 -4.490 -1.112 1.00 76.50 94 ASP A CA 1
ATOM 721 C C . ASP A 1 94 ? -7.580 -3.143 -1.831 1.00 76.50 94 ASP A C 1
ATOM 723 O O . ASP A 1 94 ? -8.424 -2.264 -1.704 1.00 76.50 94 ASP A O 1
ATOM 727 N N . TYR A 1 95 ? -6.550 -2.989 -2.661 1.00 75.19 95 TYR A N 1
ATOM 728 C CA . TYR A 1 95 ? -6.285 -1.757 -3.402 1.00 75.19 95 TYR A CA 1
ATOM 729 C C . TYR A 1 95 ? -7.278 -1.545 -4.557 1.00 75.19 95 TYR A C 1
ATOM 731 O O . TYR A 1 95 ? -7.475 -0.410 -4.998 1.00 75.19 95 TYR A O 1
ATOM 739 N N . LEU A 1 96 ? -7.900 -2.620 -5.053 1.00 73.38 96 LEU A N 1
ATOM 740 C CA . LEU A 1 96 ? -8.927 -2.578 -6.096 1.00 73.38 96 LEU A CA 1
ATOM 741 C C . LEU A 1 96 ? -10.340 -2.452 -5.508 1.00 73.38 96 LEU A C 1
ATOM 743 O O . LEU A 1 96 ? -11.177 -1.758 -6.099 1.00 73.38 96 LEU A O 1
ATOM 747 N N . LEU A 1 97 ? -10.587 -3.119 -4.375 1.00 74.50 97 LEU A N 1
ATOM 748 C CA . LEU A 1 97 ? -11.912 -3.297 -3.779 1.00 74.50 97 LEU A CA 1
ATOM 749 C C . LEU A 1 97 ? -12.269 -2.244 -2.722 1.00 74.50 97 LEU A C 1
ATOM 751 O O . LEU A 1 97 ? -13.400 -1.762 -2.733 1.00 74.50 97 LEU A O 1
ATOM 755 N N . ASP A 1 98 ? -11.344 -1.864 -1.835 1.00 68.62 98 ASP A N 1
ATOM 756 C CA . ASP A 1 98 ? -11.636 -0.955 -0.719 1.00 68.62 98 ASP A CA 1
ATOM 757 C C . ASP A 1 98 ? -11.636 0.521 -1.178 1.00 68.62 98 ASP A C 1
ATOM 759 O O . ASP A 1 98 ? -10.591 1.037 -1.591 1.00 68.62 98 ASP A O 1
ATOM 763 N N . PRO A 1 99 ? -12.767 1.251 -1.076 1.00 60.41 99 PRO A N 1
ATOM 764 C CA . PRO A 1 99 ? -12.865 2.668 -1.441 1.00 60.41 99 PRO A CA 1
ATOM 765 C C . PRO A 1 99 ? -11.905 3.608 -0.682 1.00 60.41 99 PRO A C 1
ATOM 767 O O . PRO A 1 99 ? -11.497 4.645 -1.222 1.00 60.41 99 PRO A O 1
ATOM 770 N N . LEU A 1 100 ? -11.528 3.279 0.557 1.00 60.22 100 LEU A N 1
ATOM 771 C CA . LEU A 1 100 ? -10.638 4.101 1.384 1.00 60.22 100 LEU A CA 1
ATOM 772 C C . LEU A 1 100 ? -9.190 3.987 0.900 1.00 60.22 100 LEU A C 1
ATOM 774 O O . LEU A 1 100 ? -8.534 4.995 0.618 1.00 60.22 100 LEU A O 1
ATOM 778 N N . ASN A 1 101 ? -8.717 2.756 0.705 1.00 55.72 101 ASN A N 1
ATOM 779 C CA . ASN A 1 101 ? -7.406 2.491 0.114 1.00 55.72 101 ASN A CA 1
ATOM 780 C C . ASN A 1 101 ? -7.344 2.921 -1.359 1.00 55.72 101 ASN A C 1
ATOM 782 O O . ASN A 1 101 ? -6.322 3.441 -1.814 1.00 55.72 101 ASN A O 1
ATOM 786 N N . ARG A 1 102 ? -8.464 2.823 -2.082 1.00 53.38 102 ARG A N 1
ATOM 787 C CA . ARG A 1 102 ? -8.640 3.349 -3.437 1.00 53.38 102 ARG A CA 1
ATOM 788 C C . ARG A 1 102 ? -8.400 4.847 -3.497 1.00 53.38 102 ARG A C 1
ATOM 790 O O . ARG A 1 102 ? -7.682 5.289 -4.380 1.00 53.38 102 ARG A O 1
ATOM 797 N N . SER A 1 103 ? -8.923 5.633 -2.558 1.00 46.97 103 SER A N 1
ATOM 798 C CA . SER A 1 103 ? -8.699 7.086 -2.532 1.00 46.97 103 SER A CA 1
ATOM 799 C C . SER A 1 103 ? -7.210 7.415 -2.433 1.00 46.97 103 SER A C 1
ATOM 801 O O . SER A 1 103 ? -6.746 8.336 -3.092 1.00 46.97 103 SER A O 1
ATOM 803 N N . ALA A 1 104 ? -6.443 6.602 -1.696 1.00 47.31 104 ALA A N 1
ATOM 804 C CA . ALA A 1 104 ? -4.998 6.729 -1.589 1.00 47.31 104 ALA A CA 1
ATOM 805 C C . ALA A 1 104 ? -4.225 6.258 -2.840 1.00 47.31 104 ALA A C 1
ATOM 807 O O . ALA A 1 104 ? -3.049 6.567 -2.987 1.00 47.31 104 ALA A O 1
ATOM 808 N N . VAL A 1 105 ? -4.802 5.449 -3.725 1.00 47.75 105 VAL A N 1
ATOM 809 C CA . VAL A 1 105 ? -4.131 4.887 -4.920 1.00 47.75 105 VAL A CA 1
ATOM 810 C C . VAL A 1 105 ? -4.580 5.614 -6.199 1.00 47.75 105 VAL A C 1
ATOM 812 O O . VAL A 1 105 ? -3.760 5.900 -7.072 1.00 47.75 105 VAL A O 1
ATOM 815 N N . CYS A 1 106 ? -5.856 5.996 -6.278 1.00 38.53 106 CYS A N 1
ATOM 816 C CA . CYS A 1 106 ? -6.530 6.563 -7.447 1.00 38.53 106 CYS A CA 1
ATOM 817 C C . CYS A 1 106 ? -6.161 8.005 -7.784 1.00 38.53 106 CYS A C 1
ATOM 819 O O . CYS A 1 106 ? -6.358 8.391 -8.930 1.00 38.53 106 CYS A O 1
ATOM 821 N N . TYR A 1 107 ? -5.578 8.800 -6.879 1.00 41.00 107 TYR A N 1
ATOM 822 C CA . TYR A 1 107 ? -5.046 10.105 -7.300 1.00 41.00 107 TYR A CA 1
ATOM 823 C C . TYR A 1 107 ? -3.848 9.985 -8.253 1.00 41.00 107 TYR A C 1
ATOM 825 O O . TYR A 1 107 ? -3.408 10.994 -8.798 1.00 41.00 107 TYR A O 1
ATOM 833 N N . HIS A 1 108 ? -3.296 8.779 -8.462 1.00 42.75 108 HIS A N 1
ATOM 834 C CA . HIS A 1 108 ? -2.151 8.615 -9.353 1.00 42.75 108 HIS A CA 1
ATOM 835 C C . HIS A 1 108 ? -2.093 7.315 -10.175 1.00 42.75 108 HIS A C 1
ATOM 837 O O . HIS A 1 108 ? -1.318 7.238 -11.130 1.00 42.75 108 HIS A O 1
ATOM 843 N N . LEU A 1 109 ? -2.884 6.296 -9.848 1.00 39.72 109 LEU A N 1
ATOM 844 C CA . LEU A 1 109 ? -3.032 5.111 -10.686 1.00 39.72 109 LEU A CA 1
ATOM 845 C C . LEU A 1 109 ? -4.385 5.168 -11.398 1.00 39.72 109 LEU A C 1
ATOM 847 O O . LEU A 1 109 ? -5.429 5.037 -10.760 1.00 39.72 109 LEU A O 1
ATOM 851 N N . THR A 1 110 ? -4.365 5.297 -12.725 1.00 42.84 110 THR A N 1
ATOM 852 C CA . THR A 1 110 ? -5.519 5.138 -13.636 1.00 42.84 110 THR A CA 1
ATOM 853 C C . THR A 1 110 ? -6.001 3.676 -13.698 1.00 42.84 110 THR A C 1
ATOM 855 O O . THR A 1 110 ? -6.542 3.216 -14.692 1.00 42.84 110 THR A O 1
ATOM 858 N N . ILE A 1 111 ? -5.799 2.896 -12.636 1.00 45.47 111 ILE A N 1
ATOM 859 C CA . ILE A 1 111 ? -6.248 1.507 -12.529 1.00 45.47 111 ILE A CA 1
ATOM 860 C C . ILE A 1 111 ? -7.422 1.533 -11.569 1.00 45.47 111 ILE A C 1
ATOM 862 O O . ILE A 1 111 ? -7.294 1.446 -10.351 1.00 45.47 111 ILE A O 1
ATOM 866 N N . CYS A 1 112 ? -8.585 1.806 -12.147 1.00 43.34 112 CYS A N 1
ATOM 867 C CA . CYS A 1 112 ? -9.761 2.219 -11.414 1.00 43.34 112 CYS A CA 1
ATOM 868 C C . CYS A 1 112 ? -10.933 1.280 -11.756 1.00 43.34 112 CYS A C 1
ATOM 870 O O . CYS A 1 112 ? -11.789 1.634 -12.554 1.00 43.34 112 CYS A O 1
ATOM 872 N N . LEU A 1 113 ? -11.020 0.102 -11.115 1.00 44.22 113 LEU A N 1
ATOM 873 C CA . LEU A 1 113 ? -12.135 -0.852 -11.332 1.00 44.22 113 LEU A CA 1
ATOM 874 C C . LEU A 1 113 ? -13.532 -0.327 -10.891 1.00 44.22 113 LEU A C 1
ATOM 876 O O . LEU A 1 113 ? -14.557 -0.869 -11.271 1.00 44.22 113 LEU A O 1
ATOM 880 N N . LEU A 1 114 ? -13.585 0.763 -10.120 1.00 40.28 114 LEU A N 1
ATOM 881 C CA . LEU A 1 114 ? -14.774 1.492 -9.651 1.00 40.28 114 LEU A CA 1
ATOM 882 C C . LEU A 1 114 ? -14.659 3.022 -9.881 1.00 40.28 114 LEU A C 1
ATOM 884 O O . LEU A 1 114 ? -15.322 3.789 -9.192 1.00 40.28 114 LEU A O 1
ATOM 888 N N . CYS A 1 115 ? -13.899 3.490 -10.891 1.00 39.81 115 CYS A N 1
ATOM 889 C CA . CYS A 1 115 ? -14.360 4.685 -11.642 1.00 39.81 115 CYS A CA 1
ATOM 890 C C . CYS A 1 115 ? -15.606 4.344 -12.482 1.00 39.81 115 CYS A C 1
ATOM 892 O O . CYS A 1 115 ? -16.194 5.210 -13.119 1.00 39.81 115 CYS A O 1
ATOM 894 N N . PHE A 1 116 ? -16.042 3.083 -12.440 1.00 38.25 116 PHE A N 1
ATOM 895 C CA . PHE A 1 116 ? -17.201 2.548 -13.132 1.00 38.25 116 PHE A CA 1
ATOM 896 C C . PHE A 1 116 ? -18.538 3.225 -12.773 1.00 38.25 116 PHE A C 1
ATOM 898 O O . PHE A 1 116 ? -19.498 3.047 -13.512 1.00 38.25 116 PHE A O 1
ATOM 905 N N . LEU A 1 117 ? -18.647 3.989 -11.672 1.00 31.78 117 LEU A N 1
ATOM 906 C CA . LEU A 1 117 ? -19.964 4.465 -11.209 1.00 31.78 117 LEU A CA 1
ATOM 907 C C . LEU A 1 117 ? -20.090 5.931 -10.796 1.00 31.78 117 LEU A C 1
ATOM 909 O O . LEU A 1 117 ? -21.210 6.387 -10.564 1.00 31.78 117 LEU A O 1
ATOM 913 N N . LYS A 1 118 ? -19.014 6.716 -10.757 1.00 29.00 118 LYS A N 1
ATOM 914 C CA . LYS A 1 118 ? -19.174 8.165 -10.608 1.00 29.00 118 LYS A CA 1
ATOM 915 C C . LYS A 1 118 ? -17.961 8.900 -11.147 1.00 29.00 118 LYS A C 1
ATOM 917 O O . LYS A 1 118 ? -16.860 8.758 -10.627 1.00 29.00 118 LYS A O 1
ATOM 922 N N . THR A 1 119 ? -18.235 9.774 -12.109 1.00 26.33 119 THR A N 1
ATOM 923 C CA . THR A 1 119 ? -17.347 10.823 -12.628 1.00 26.33 119 THR A CA 1
ATOM 924 C C . THR A 1 119 ? -16.250 10.349 -13.591 1.00 26.33 119 THR A C 1
ATOM 926 O O . THR A 1 119 ? -15.105 10.132 -13.225 1.00 26.33 119 THR A O 1
ATOM 929 N N . SER A 1 120 ? -16.652 10.244 -14.861 1.00 28.22 120 SER A N 1
ATOM 930 C CA . SER A 1 120 ? -15.941 10.772 -16.034 1.00 28.22 120 SER A CA 1
ATOM 931 C C . SER A 1 120 ? -14.410 10.740 -16.004 1.00 28.22 120 SER A C 1
ATOM 933 O O . SER A 1 120 ? -13.792 11.797 -15.969 1.00 28.22 120 SER A O 1
ATOM 935 N N . LEU A 1 121 ? -13.803 9.556 -16.073 1.00 32.91 121 LEU A N 1
ATOM 936 C CA . LEU A 1 121 ? -12.420 9.370 -16.525 1.00 32.91 121 LEU A CA 1
ATOM 937 C C . LEU A 1 121 ? -12.306 7.952 -17.095 1.00 32.91 121 LEU A C 1
ATOM 939 O O . LEU A 1 121 ? -12.445 6.960 -16.381 1.00 32.91 121 LEU A O 1
ATOM 943 N N . GLU A 1 122 ? -12.158 7.894 -18.414 1.00 35.50 122 GLU A N 1
ATOM 944 C CA . GLU A 1 122 ? -12.133 6.692 -19.242 1.00 35.50 122 GLU A CA 1
ATOM 945 C C . GLU A 1 122 ? -10.954 5.790 -18.852 1.00 35.50 122 GLU A C 1
ATOM 947 O O . GLU A 1 122 ? -9.791 6.163 -18.988 1.00 35.50 122 GLU A O 1
ATOM 952 N N . VAL A 1 123 ? -11.252 4.586 -18.358 1.00 43.06 123 VAL A N 1
ATOM 953 C CA . VAL A 1 123 ? -10.274 3.497 -18.257 1.00 43.06 123 VAL A CA 1
ATOM 954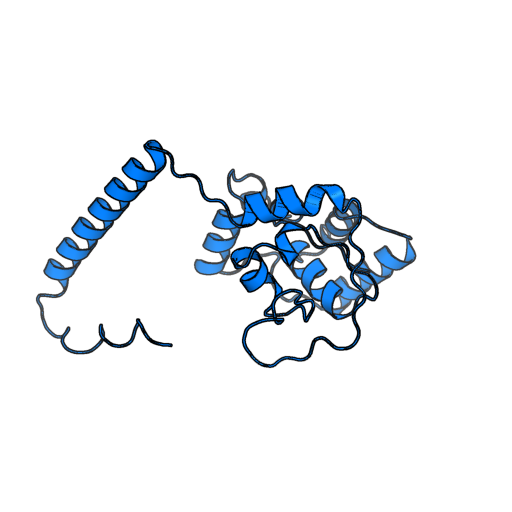 C C . VAL A 1 123 ? -10.306 2.756 -19.592 1.00 43.06 123 VAL A C 1
ATOM 956 O O . VAL A 1 123 ? -10.994 1.749 -19.740 1.00 43.06 123 VAL A O 1
ATOM 959 N N . THR A 1 124 ? -9.620 3.291 -20.594 1.00 46.09 124 THR A N 1
ATOM 960 C CA . THR A 1 124 ? -9.333 2.582 -21.847 1.00 46.09 124 THR A CA 1
ATOM 961 C C . THR A 1 124 ? -7.889 2.070 -21.785 1.00 46.09 124 THR A C 1
ATOM 963 O O . THR A 1 124 ? -7.009 2.815 -21.370 1.00 46.09 124 THR A O 1
ATOM 966 N N . ASP A 1 125 ? -7.657 0.808 -22.169 1.00 62.53 125 ASP A N 1
ATOM 967 C CA . ASP A 1 125 ? -6.337 0.155 -22.349 1.00 62.53 125 ASP A CA 1
ATOM 968 C C . ASP A 1 125 ? -5.643 -0.511 -21.135 1.00 62.53 125 ASP A C 1
ATOM 970 O O . ASP A 1 125 ? -4.415 -0.572 -21.067 1.00 62.53 125 ASP A O 1
ATOM 974 N N . HIS A 1 126 ? -6.395 -1.120 -20.208 1.00 68.69 126 HIS A N 1
ATOM 975 C CA . HIS A 1 126 ? -5.814 -1.993 -19.170 1.00 68.69 126 HIS A CA 1
ATOM 976 C C . HIS A 1 126 ? -6.480 -3.376 -19.111 1.00 68.69 126 HIS A C 1
ATOM 978 O O . HIS A 1 126 ? -7.704 -3.490 -19.156 1.00 68.69 126 HIS A O 1
ATOM 984 N N . VAL A 1 127 ? -5.667 -4.430 -18.965 1.00 80.56 127 VAL A N 1
ATOM 985 C CA . VAL A 1 127 ? -6.121 -5.810 -18.726 1.00 80.56 127 VAL A CA 1
ATOM 986 C C . VAL A 1 127 ? -5.880 -6.155 -17.265 1.00 80.56 127 VAL A C 1
ATOM 988 O O . VAL A 1 127 ? -4.759 -6.038 -16.774 1.00 80.56 127 VAL A O 1
ATOM 991 N N . ILE A 1 128 ? -6.933 -6.583 -16.572 1.00 82.00 128 ILE A N 1
ATOM 992 C CA . ILE A 1 128 ? -6.867 -6.956 -15.159 1.00 82.00 128 ILE A CA 1
ATOM 993 C C . ILE A 1 128 ? -7.016 -8.464 -15.059 1.00 82.00 128 ILE A C 1
ATOM 995 O O . ILE A 1 128 ? -8.001 -9.036 -15.524 1.00 82.00 128 ILE A O 1
ATOM 999 N N . ILE A 1 129 ? -6.013 -9.093 -14.455 1.00 86.75 129 ILE A N 1
ATOM 1000 C CA . ILE A 1 129 ? -5.967 -10.530 -14.222 1.00 86.75 129 ILE A CA 1
ATOM 1001 C C . ILE A 1 129 ? -6.174 -10.737 -12.728 1.00 86.75 129 ILE A C 1
ATOM 1003 O O . ILE A 1 129 ? -5.370 -10.282 -11.917 1.00 86.75 129 ILE A O 1
ATOM 1007 N N . LEU A 1 130 ? -7.277 -11.388 -12.373 1.00 88.00 130 LEU A N 1
ATOM 1008 C CA . LEU A 1 130 ? -7.542 -11.801 -11.002 1.00 88.00 130 LEU A CA 1
ATOM 1009 C C . LEU A 1 130 ? -6.977 -13.205 -10.821 1.00 88.00 130 LEU A C 1
ATOM 1011 O O . LEU A 1 130 ? -7.528 -14.166 -11.357 1.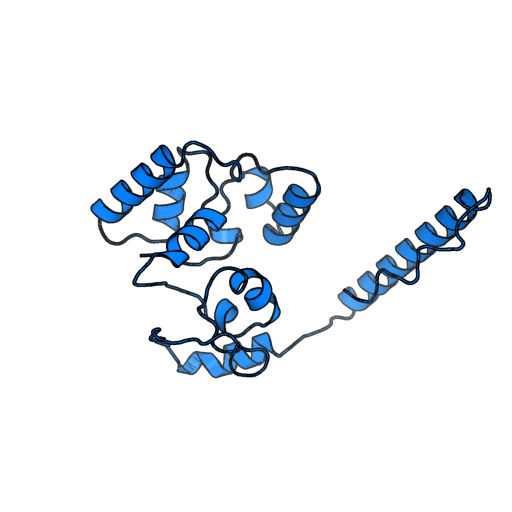00 88.00 130 LEU A O 1
ATOM 1015 N N . ASP A 1 131 ? -5.869 -13.302 -10.096 1.00 90.75 131 ASP A N 1
ATOM 1016 C CA . ASP A 1 131 ? -5.304 -14.588 -9.696 1.00 90.75 131 ASP A CA 1
ATOM 1017 C C . ASP A 1 131 ? -6.024 -15.106 -8.452 1.00 90.75 131 ASP A C 1
ATOM 1019 O O . ASP A 1 131 ? -6.358 -14.305 -7.589 1.00 90.75 131 ASP A O 1
ATOM 1023 N N . GLU A 1 132 ? -6.292 -16.405 -8.357 1.00 91.38 132 GLU A N 1
ATOM 1024 C CA . GLU A 1 132 ? -7.068 -17.012 -7.261 1.00 91.38 132 GLU A CA 1
ATOM 1025 C C . GLU A 1 132 ? -8.439 -16.352 -7.003 1.00 91.38 132 GLU A C 1
ATOM 1027 O O . GLU A 1 132 ? -8.858 -16.133 -5.865 1.00 91.38 132 GLU A O 1
ATOM 1032 N N . ALA A 1 133 ? -9.178 -16.065 -8.082 1.00 86.75 133 ALA A N 1
ATOM 1033 C CA . ALA A 1 133 ? -10.439 -15.313 -8.060 1.00 86.75 133 ALA A CA 1
ATOM 1034 C C . ALA A 1 133 ? -11.550 -15.896 -7.162 1.00 86.75 133 ALA A C 1
ATOM 1036 O O . ALA A 1 133 ? -12.559 -15.234 -6.940 1.00 86.75 133 ALA A O 1
ATOM 1037 N N . HIS A 1 134 ? -11.389 -17.104 -6.619 1.00 90.38 134 HIS A N 1
ATOM 1038 C CA . HIS A 1 134 ? -12.306 -17.650 -5.620 1.00 90.38 134 HIS A CA 1
ATOM 1039 C C . HIS A 1 134 ? -12.283 -16.861 -4.295 1.00 90.38 134 HIS A C 1
ATOM 1041 O O . HIS A 1 134 ? -13.288 -16.832 -3.595 1.00 90.38 134 HIS A O 1
ATOM 1047 N N . ASN A 1 135 ? -11.186 -16.158 -3.986 1.00 87.56 135 ASN A N 1
ATOM 1048 C CA . ASN A 1 135 ? -11.046 -15.333 -2.779 1.00 87.56 135 ASN A CA 1
ATOM 1049 C C . ASN A 1 135 ? -11.684 -13.934 -2.906 1.00 87.56 135 ASN A C 1
ATOM 1051 O O . ASN A 1 135 ? -11.727 -13.180 -1.932 1.00 87.56 135 ASN A O 1
ATOM 1055 N N . ILE A 1 136 ? -12.170 -13.553 -4.095 1.00 86.12 136 ILE A N 1
ATOM 1056 C CA . ILE A 1 136 ? -12.662 -12.190 -4.349 1.00 86.12 136 ILE A CA 1
ATOM 1057 C C . ILE A 1 136 ? -13.950 -11.866 -3.582 1.00 86.12 136 ILE A C 1
ATOM 1059 O O . ILE A 1 136 ? -14.164 -10.715 -3.197 1.00 86.12 136 ILE A O 1
ATOM 1063 N N . GLU A 1 137 ? -14.807 -12.863 -3.352 1.00 88.62 137 GLU A N 1
ATOM 1064 C CA . GLU A 1 137 ? -16.052 -12.695 -2.597 1.00 88.62 137 GLU A CA 1
ATOM 1065 C C . GLU A 1 137 ? -15.749 -12.353 -1.139 1.00 88.62 137 GLU A C 1
ATOM 1067 O O . GLU A 1 137 ? -16.274 -11.372 -0.612 1.00 88.62 137 GLU A O 1
ATOM 1072 N N . ASP A 1 138 ? -14.850 -13.115 -0.515 1.00 89.19 138 ASP A N 1
ATOM 1073 C CA . ASP A 1 138 ? -14.438 -12.892 0.866 1.00 89.19 138 ASP A CA 1
ATOM 1074 C C . ASP A 1 138 ? -13.757 -11.534 1.034 1.00 89.19 138 ASP A C 1
ATOM 1076 O O . ASP A 1 138 ? -14.144 -10.772 1.922 1.00 89.19 138 ASP A O 1
ATOM 1080 N N . ALA A 1 139 ? -12.838 -11.182 0.129 1.00 84.69 139 ALA A N 1
ATOM 1081 C CA . ALA A 1 139 ? -12.176 -9.879 0.135 1.00 84.69 139 ALA A CA 1
ATOM 1082 C C . ALA A 1 139 ? -13.175 -8.718 -0.043 1.00 84.69 139 ALA A C 1
ATOM 1084 O O . ALA A 1 139 ? -13.081 -7.694 0.632 1.00 84.69 139 ALA A O 1
ATOM 1085 N N . SER A 1 140 ? -14.180 -8.882 -0.911 1.00 84.12 140 SER A N 1
ATOM 1086 C CA . SER A 1 140 ? -15.237 -7.877 -1.106 1.00 84.12 140 SER A CA 1
ATOM 1087 C C . SER A 1 140 ? -16.124 -7.742 0.129 1.00 84.12 140 SER A C 1
ATOM 1089 O O . SER A 1 140 ? -16.491 -6.632 0.518 1.00 84.12 140 SER A O 1
ATOM 1091 N N . ARG A 1 141 ? -16.467 -8.869 0.760 1.00 87.62 141 ARG A N 1
ATOM 1092 C CA . ARG A 1 141 ? -17.249 -8.893 1.995 1.00 87.62 141 ARG A CA 1
ATOM 1093 C C . ARG A 1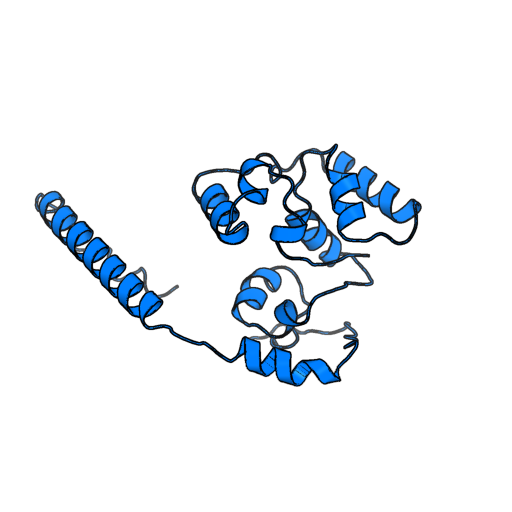 141 ? -16.492 -8.218 3.128 1.00 87.62 141 ARG A C 1
ATOM 1095 O O . ARG A 1 141 ? -17.106 -7.443 3.851 1.00 87.62 141 ARG A O 1
ATOM 1102 N N . GLU A 1 142 ? -15.197 -8.475 3.276 1.00 85.94 142 GLU A N 1
ATOM 1103 C CA . GLU A 1 142 ? -14.359 -7.841 4.295 1.00 85.94 142 GLU A CA 1
ATOM 1104 C C . GLU A 1 142 ? -14.226 -6.332 4.060 1.00 85.94 142 GLU A C 1
ATOM 1106 O O . GLU A 1 142 ? -14.493 -5.561 4.978 1.00 85.94 142 GLU A O 1
ATOM 1111 N N . ALA A 1 143 ? -13.955 -5.895 2.824 1.00 81.81 143 ALA A N 1
ATOM 1112 C CA . ALA A 1 143 ? -13.865 -4.473 2.474 1.00 81.81 143 ALA A CA 1
ATOM 1113 C C . ALA A 1 143 ? -15.176 -3.694 2.711 1.00 81.81 143 ALA A C 1
ATOM 1115 O O . ALA A 1 143 ? -15.150 -2.498 3.000 1.00 81.81 143 ALA A O 1
ATOM 1116 N N . ALA A 1 144 ? -16.331 -4.357 2.590 1.00 82.19 144 ALA A N 1
ATOM 1117 C CA . ALA A 1 144 ? -17.645 -3.765 2.851 1.00 82.19 144 ALA A CA 1
ATOM 1118 C C . ALA A 1 144 ? -18.119 -3.924 4.306 1.00 82.19 144 ALA A C 1
ATOM 1120 O O . ALA A 1 144 ? -19.133 -3.335 4.693 1.00 82.19 144 ALA A O 1
ATOM 1121 N N . SER A 1 145 ? -17.426 -4.732 5.107 1.00 86.00 145 SER A N 1
ATOM 1122 C CA . SER A 1 145 ? -17.804 -5.021 6.486 1.00 86.00 145 SER A CA 1
ATOM 1123 C C . SER A 1 145 ? -17.038 -4.133 7.456 1.00 86.00 145 SER A C 1
ATOM 1125 O O . SER A 1 145 ? -15.855 -3.859 7.299 1.00 86.00 145 SER A O 1
ATOM 1127 N N . PHE A 1 146 ? -17.708 -3.724 8.528 1.00 85.81 146 PHE A N 1
ATOM 1128 C CA . PHE A 1 146 ? -17.072 -3.030 9.639 1.00 85.81 146 PHE A CA 1
ATOM 1129 C C . PHE A 1 146 ? -17.595 -3.603 10.950 1.00 85.81 146 PHE A C 1
ATOM 1131 O O . PHE A 1 146 ? -18.801 -3.783 11.122 1.00 85.81 146 PHE A O 1
ATOM 1138 N N . THR A 1 147 ? -16.685 -3.903 11.875 1.00 89.31 147 THR A N 1
ATOM 1139 C CA . THR A 1 147 ? -17.025 -4.441 13.195 1.00 89.31 147 THR A CA 1
ATOM 1140 C C . THR A 1 147 ? -16.621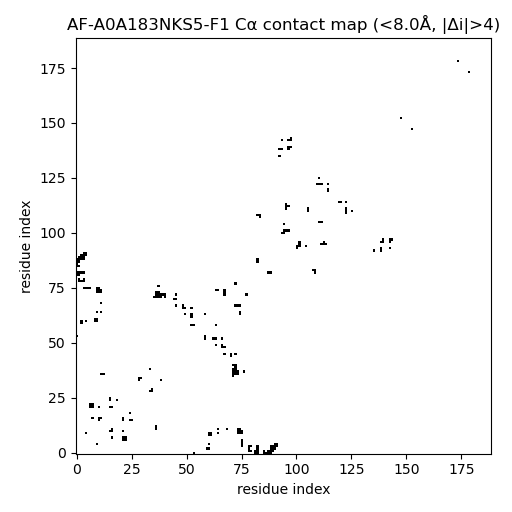 -3.443 14.267 1.00 89.31 147 THR A C 1
ATOM 1142 O O . THR A 1 147 ? -15.478 -2.994 14.301 1.00 89.31 147 THR A O 1
ATOM 1145 N N . ILE A 1 148 ? -17.557 -3.125 15.162 1.00 91.81 148 ILE A N 1
ATOM 1146 C CA . ILE A 1 148 ? -17.332 -2.232 16.299 1.00 91.81 148 ILE A CA 1
ATOM 1147 C C . ILE A 1 148 ? -17.336 -3.058 17.579 1.00 91.81 148 ILE A C 1
ATOM 1149 O O . ILE A 1 148 ? -18.302 -3.757 17.881 1.00 91.81 148 ILE A O 1
ATOM 1153 N N . THR A 1 149 ? -16.267 -2.944 18.357 1.00 94.75 149 THR A N 1
ATOM 1154 C CA . THR A 1 149 ? -16.162 -3.545 19.690 1.00 94.75 149 THR A CA 1
ATOM 1155 C C . THR A 1 149 ? -16.602 -2.565 20.779 1.00 94.75 149 THR A C 1
ATOM 1157 O O . THR A 1 149 ? -16.491 -1.346 20.628 1.00 94.75 149 THR A O 1
ATOM 1160 N N . GLU A 1 150 ? -17.048 -3.081 21.929 1.00 95.69 150 GLU A N 1
ATOM 1161 C CA . GLU A 1 150 ? -17.390 -2.247 23.094 1.00 95.69 150 GLU A CA 1
ATOM 1162 C C . GLU A 1 150 ? -16.202 -1.377 23.543 1.00 95.69 150 GLU A C 1
ATOM 1164 O O . GLU A 1 150 ? -16.377 -0.223 23.931 1.00 95.69 150 GLU A O 1
ATOM 1169 N N . HIS A 1 151 ? -14.978 -1.906 23.444 1.00 94.38 151 HIS A N 1
ATOM 1170 C CA . HIS A 1 151 ? -13.760 -1.162 23.753 1.00 94.38 151 HIS A CA 1
ATOM 1171 C C . HIS A 1 151 ? -13.578 0.053 22.831 1.00 94.38 151 HIS A C 1
ATOM 1173 O O . HIS A 1 151 ? -13.285 1.145 23.311 1.00 94.38 151 HIS A O 1
ATOM 1179 N N . GLN A 1 152 ? -13.793 -0.109 21.520 1.00 91.88 152 GLN A N 1
ATOM 1180 C CA . GLN A 1 152 ? -13.721 1.003 20.564 1.00 91.88 152 GLN A CA 1
ATOM 1181 C C . GLN A 1 152 ? -14.794 2.065 20.839 1.00 91.88 152 GLN A C 1
ATOM 1183 O O . GLN A 1 152 ? -14.493 3.251 20.770 1.00 91.88 152 GLN A O 1
ATOM 1188 N N . LEU A 1 153 ? -16.013 1.662 21.217 1.00 94.38 153 LEU A N 1
ATOM 1189 C CA . LEU A 1 153 ? -17.076 2.598 21.612 1.00 94.38 153 LEU A CA 1
ATOM 1190 C C . LEU A 1 153 ? -16.706 3.408 22.859 1.00 94.38 153 LEU A C 1
ATOM 1192 O O . LEU A 1 153 ? -16.930 4.617 22.895 1.00 94.38 153 LEU A O 1
ATOM 1196 N N . LYS A 1 154 ? -16.125 2.758 23.875 1.00 95.44 154 LYS A N 1
ATOM 1197 C CA . LYS A 1 154 ? -15.644 3.441 25.085 1.00 95.44 154 LYS A CA 1
ATOM 1198 C C . LYS A 1 154 ? -14.516 4.417 24.762 1.00 95.44 154 LYS A C 1
ATOM 1200 O O . LYS A 1 154 ? -14.604 5.566 25.174 1.00 95.44 154 LYS A O 1
ATOM 1205 N N . SER A 1 155 ? -13.533 3.992 23.966 1.00 93.25 155 SER A N 1
ATOM 1206 C CA . SER A 1 155 ? -12.445 4.866 23.509 1.00 93.25 155 SER A CA 1
ATOM 1207 C C . SER A 1 155 ? -12.985 6.090 22.767 1.00 93.25 155 SER A C 1
ATOM 1209 O O . SER A 1 155 ? -12.636 7.209 23.112 1.00 93.25 155 SER A O 1
ATOM 1211 N N . ALA A 1 156 ? -13.912 5.897 21.822 1.00 93.25 156 ALA A N 1
ATOM 1212 C CA . ALA A 1 156 ? -14.500 6.995 21.059 1.00 93.25 156 ALA A CA 1
ATOM 1213 C C . ALA A 1 156 ? -15.278 7.987 21.942 1.00 93.25 156 ALA A C 1
ATOM 1215 O O . ALA A 1 156 ? -15.227 9.194 21.711 1.00 93.25 156 ALA A O 1
ATOM 1216 N N . ARG A 1 157 ? -15.989 7.503 22.971 1.00 95.00 157 ARG A N 1
ATOM 1217 C CA . ARG A 1 157 ? -16.634 8.375 23.965 1.00 95.00 157 ARG A CA 1
ATOM 1218 C C . ARG A 1 157 ? -15.594 9.195 24.726 1.00 95.00 157 ARG A C 1
ATOM 1220 O O . ARG A 1 157 ? -15.771 10.401 24.868 1.00 95.00 157 ARG A O 1
ATOM 1227 N N . ASP A 1 158 ? -14.542 8.549 25.214 1.00 94.44 158 ASP A N 1
ATOM 1228 C CA . ASP A 1 158 ? -13.513 9.208 26.017 1.00 94.44 158 ASP A CA 1
ATOM 1229 C C . ASP A 1 158 ? -12.753 10.262 25.176 1.00 94.44 158 ASP A C 1
ATOM 1231 O O . ASP A 1 158 ? -12.501 11.370 25.658 1.00 94.44 158 ASP A O 1
ATOM 1235 N N . ASP A 1 159 ? -12.504 9.981 23.890 1.00 92.12 159 ASP A N 1
ATOM 1236 C CA . ASP A 1 159 ? -11.942 10.931 22.919 1.00 92.12 159 ASP A CA 1
ATOM 1237 C C . ASP A 1 159 ? -12.868 12.145 22.701 1.00 92.12 159 ASP A C 1
ATOM 1239 O O . ASP A 1 159 ? -12.417 13.295 22.733 1.00 92.12 159 ASP A O 1
ATOM 1243 N N . LEU A 1 160 ? -14.180 11.921 22.535 1.00 92.75 160 LEU A N 1
ATOM 1244 C CA . LEU A 1 160 ? -15.180 12.991 22.391 1.00 92.75 160 LEU A CA 1
ATOM 1245 C C . LEU A 1 160 ? -15.296 13.860 23.650 1.00 92.75 160 LEU A C 1
ATOM 1247 O O . LEU A 1 160 ? -15.409 15.084 23.548 1.00 92.75 160 LEU A O 1
ATOM 1251 N N . GLU A 1 161 ? -15.242 13.261 24.840 1.00 93.25 161 GLU A N 1
ATOM 1252 C CA . GLU A 1 161 ? -15.200 14.007 26.100 1.00 93.25 161 GLU A CA 1
ATOM 1253 C C . GLU A 1 161 ? -13.920 14.843 26.221 1.00 93.25 161 GLU A C 1
ATOM 1255 O O . GLU A 1 161 ? -13.966 15.982 26.698 1.00 93.25 161 GLU A O 1
ATOM 1260 N N . GLY A 1 162 ? -12.782 14.300 25.778 1.00 90.12 162 GLY A N 1
ATOM 1261 C CA . GLY A 1 162 ? -11.511 15.017 25.702 1.00 90.12 162 GLY A CA 1
ATOM 1262 C C . GLY A 1 162 ? -11.597 16.240 24.790 1.00 90.12 162 GLY A C 1
ATOM 1263 O O . GLY A 1 162 ? -11.239 17.347 25.201 1.00 90.12 162 GLY A O 1
ATOM 1264 N N . LEU A 1 163 ? -12.154 16.068 23.589 1.00 90.00 163 LEU A N 1
ATOM 1265 C CA . LEU A 1 163 ? -12.381 17.157 22.637 1.00 90.00 163 LEU A CA 1
ATOM 1266 C C . LEU A 1 163 ? -13.364 18.201 23.175 1.00 90.00 163 LEU A C 1
ATOM 1268 O O . LEU A 1 163 ? -13.102 19.395 23.057 1.00 90.00 163 LEU A O 1
ATOM 1272 N N . SER A 1 164 ? -14.455 17.782 23.823 1.00 89.62 164 SER A N 1
ATOM 1273 C CA . SER A 1 164 ? -15.421 18.701 24.438 1.00 89.62 164 SER A CA 1
ATOM 1274 C C . SER A 1 164 ? -14.766 19.578 25.508 1.00 89.62 164 SER A C 1
ATOM 1276 O O . SER A 1 164 ? -14.932 20.800 25.496 1.00 89.62 164 SER A O 1
ATOM 1278 N N . LYS A 1 165 ? -13.952 18.984 26.391 1.00 87.44 165 LYS A N 1
ATOM 1279 C CA . LYS A 1 165 ? -13.185 19.725 27.407 1.00 87.44 165 LYS A CA 1
ATOM 1280 C C . LYS A 1 165 ? -12.181 20.682 26.767 1.00 87.44 165 LYS A C 1
ATOM 1282 O O . LYS A 1 165 ? -12.061 21.820 27.219 1.00 87.44 165 LYS A O 1
ATOM 1287 N N . PHE A 1 166 ? -11.493 20.250 25.709 1.00 84.25 166 PHE A N 1
ATOM 1288 C CA . PHE A 1 166 ? -10.561 21.097 24.967 1.00 84.25 166 PHE A CA 1
ATOM 1289 C C . PHE A 1 166 ? -11.278 22.296 24.328 1.00 84.25 166 PHE A C 1
ATOM 1291 O O . PHE A 1 166 ? -10.871 23.433 24.559 1.00 84.25 166 PHE A O 1
ATOM 1298 N N . CYS A 1 167 ? -12.396 22.082 23.629 1.00 77.88 167 CYS A N 1
ATOM 1299 C CA . CYS A 1 167 ? -13.201 23.151 23.035 1.00 77.88 167 CYS A CA 1
ATOM 1300 C C . CYS A 1 167 ? -13.741 24.137 24.081 1.00 77.88 167 CYS A C 1
ATOM 1302 O O . CYS A 1 167 ? -13.597 25.341 23.889 1.00 77.88 167 CYS A O 1
ATOM 1304 N N . LEU A 1 168 ? -14.271 23.659 25.214 1.00 73.19 168 LEU A N 1
ATOM 1305 C CA . LEU A 1 168 ? -14.732 24.522 26.313 1.00 73.19 168 LEU A CA 1
ATOM 1306 C C . LEU A 1 168 ? -13.581 25.337 26.923 1.00 73.19 168 LEU A C 1
ATOM 1308 O O . LEU A 1 168 ? -13.743 26.515 27.240 1.00 73.19 168 LEU A O 1
ATOM 1312 N N . SER A 1 169 ? -12.391 24.743 27.048 1.00 67.00 169 SER A N 1
ATOM 1313 C CA . SER A 1 169 ? -11.203 25.479 27.495 1.00 67.00 169 SER A CA 1
ATOM 1314 C C . SER A 1 169 ? -10.762 26.547 26.483 1.00 67.00 169 SER A C 1
ATOM 1316 O O . SER A 1 169 ? -10.290 27.612 26.878 1.00 67.00 169 SER A O 1
ATOM 1318 N N . MET A 1 170 ? -10.985 26.313 25.185 1.00 58.81 170 MET A N 1
ATOM 1319 C CA . MET A 1 170 ? -10.689 27.255 24.104 1.00 58.81 170 MET A CA 1
ATOM 1320 C C . MET A 1 170 ? -11.730 28.383 24.008 1.00 58.81 170 MET A C 1
ATOM 1322 O O . MET A 1 170 ? -11.356 29.529 23.764 1.00 58.81 170 MET A O 1
ATOM 1326 N N . GLU A 1 171 ? -13.008 28.112 24.293 1.00 52.34 171 GLU A N 1
ATOM 1327 C CA . GLU A 1 171 ? -14.053 29.139 24.448 1.00 52.34 171 GLU A CA 1
ATOM 1328 C C . GLU A 1 171 ? -13.750 30.102 25.611 1.00 52.34 171 GLU A C 1
ATOM 1330 O O . GLU A 1 171 ? -14.029 31.299 25.513 1.00 52.34 171 GLU A O 1
ATOM 1335 N N . MET A 1 172 ? -13.099 29.632 26.684 1.00 47.94 172 MET A N 1
ATOM 1336 C CA . MET A 1 172 ? -12.611 30.519 27.752 1.00 47.94 172 MET A CA 1
ATOM 1337 C C . MET A 1 172 ? -11.448 31.422 27.299 1.00 47.94 172 MET A C 1
ATOM 1339 O O . MET A 1 172 ? -11.318 32.536 27.807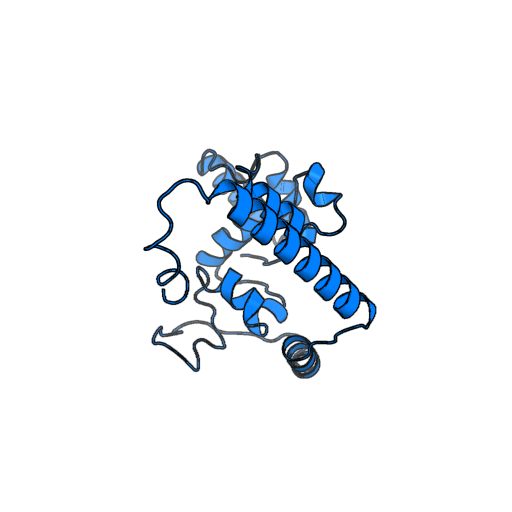 1.00 47.94 172 MET A O 1
ATOM 1343 N N . VAL A 1 173 ? -10.629 30.987 26.333 1.00 51.97 173 VAL A N 1
ATOM 1344 C CA . VAL A 1 173 ? -9.519 31.779 25.762 1.00 51.97 173 VAL A CA 1
ATOM 1345 C C . VAL A 1 173 ? -10.017 32.778 24.709 1.00 51.97 173 VAL A C 1
ATOM 1347 O O . VAL A 1 173 ? -9.526 33.905 24.652 1.00 51.97 173 VAL A O 1
ATOM 1350 N N . LEU A 1 174 ? -11.029 32.412 23.917 1.00 47.72 174 LEU A N 1
ATOM 1351 C CA . LEU A 1 174 ? -11.586 33.242 22.840 1.00 47.72 174 LEU A CA 1
ATOM 1352 C C . LEU A 1 174 ? -12.632 34.268 23.310 1.00 47.72 174 LEU A C 1
ATOM 1354 O O . LEU A 1 174 ? -13.083 35.099 22.522 1.00 47.72 174 LEU A O 1
ATOM 1358 N N . ASN A 1 175 ? -12.949 34.322 24.608 1.00 43.34 175 ASN A N 1
ATOM 1359 C CA . ASN A 1 175 ? -13.821 35.353 25.190 1.00 43.34 175 ASN A CA 1
ATOM 1360 C C . ASN A 1 175 ? -13.165 36.754 25.306 1.00 43.34 175 ASN A C 1
ATOM 1362 O O . ASN A 1 175 ? -13.614 37.620 26.060 1.00 43.34 175 ASN A O 1
ATOM 1366 N N . LYS A 1 176 ? -12.112 37.020 24.521 1.00 45.72 176 LYS A N 1
ATOM 1367 C CA . LYS A 1 176 ? -11.632 38.369 24.194 1.00 45.72 176 LYS A CA 1
ATOM 1368 C C . LYS A 1 176 ? -11.549 38.550 22.674 1.00 45.72 176 LYS A C 1
ATOM 1370 O O . LYS A 1 176 ? -10.467 38.546 22.110 1.00 45.72 176 LYS A O 1
ATOM 1375 N N . LYS A 1 177 ? -12.724 38.840 22.104 1.00 44.75 177 LYS A N 1
ATOM 1376 C CA . LYS A 1 177 ? -12.996 39.453 20.790 1.00 44.75 177 LYS A CA 1
ATOM 1377 C C . LYS A 1 177 ? -12.647 38.613 19.548 1.00 44.75 177 LYS A C 1
ATOM 1379 O O . LYS A 1 177 ? -11.525 38.173 19.362 1.00 44.75 177 LYS A O 1
ATOM 1384 N N . ASP A 1 178 ? -13.653 38.529 18.676 1.00 45.91 178 ASP A N 1
ATOM 1385 C CA . ASP A 1 178 ? -13.610 38.124 17.265 1.00 45.91 178 ASP A CA 1
ATOM 1386 C C . ASP A 1 178 ? -13.594 36.616 16.952 1.00 45.91 178 ASP A C 1
ATOM 1388 O O . ASP A 1 178 ? -12.625 36.070 16.441 1.00 45.91 178 ASP A O 1
ATOM 1392 N N . PHE A 1 179 ? -14.743 35.952 17.146 1.00 44.38 179 PHE A N 1
ATOM 1393 C CA . PHE A 1 179 ? -15.066 34.707 16.427 1.00 44.38 179 PHE A CA 1
ATOM 1394 C C . PHE A 1 179 ? -16.526 34.676 15.942 1.00 44.38 179 PHE A C 1
ATOM 1396 O O . PHE A 1 179 ? -17.278 33.730 16.148 1.00 44.38 179 PHE A O 1
ATOM 1403 N N . GLN A 1 180 ? -16.951 35.747 15.275 1.00 42.97 180 GLN A N 1
ATOM 1404 C CA . GLN A 1 180 ? -18.097 35.705 14.367 1.00 42.97 180 GLN A CA 1
ATOM 1405 C C . GLN A 1 180 ? -17.554 35.888 12.950 1.00 42.97 180 GLN A C 1
ATOM 1407 O O . GLN A 1 180 ? -17.536 37.018 12.468 1.00 42.97 180 GLN A O 1
ATOM 1412 N N . LYS A 1 181 ? -17.078 34.804 12.309 1.00 40.09 181 LYS A N 1
ATOM 1413 C CA . LYS A 1 181 ? -17.217 34.622 10.846 1.00 40.09 181 LYS A CA 1
ATOM 1414 C C . LYS A 1 181 ? -16.740 33.296 10.240 1.00 40.09 181 LYS A C 1
ATOM 1416 O O . LYS A 1 181 ? -17.310 32.935 9.219 1.00 40.09 181 LYS A O 1
ATOM 1421 N N . ASP A 1 182 ? -15.843 32.516 10.845 1.00 36.91 182 ASP A N 1
ATOM 1422 C CA . ASP A 1 182 ? -15.131 31.508 10.025 1.00 36.91 182 ASP A CA 1
ATOM 1423 C C . ASP A 1 182 ? -15.541 30.028 10.177 1.00 36.91 182 ASP A C 1
ATOM 1425 O O . ASP A 1 182 ? -15.039 29.185 9.439 1.00 36.91 182 ASP A O 1
ATOM 1429 N N . CYS A 1 183 ? -16.509 29.664 11.027 1.00 43.81 183 CYS A N 1
ATOM 1430 C CA . CYS A 1 183 ? -16.905 28.245 11.162 1.00 43.81 183 CYS A CA 1
ATOM 1431 C C . CYS A 1 183 ? -17.853 27.705 10.072 1.00 43.81 183 CYS A C 1
ATOM 1433 O O . CYS A 1 183 ? -18.054 26.495 10.008 1.00 43.81 183 CYS A O 1
ATOM 1435 N N . TYR A 1 184 ? -18.432 28.541 9.202 1.00 36.88 184 TYR A N 1
ATOM 1436 C CA . TYR A 1 184 ? -19.404 28.064 8.201 1.00 36.88 184 TYR A CA 1
ATOM 1437 C C . TYR A 1 184 ? -18.787 27.553 6.888 1.00 36.88 184 TYR A C 1
ATOM 1439 O O . TYR A 1 184 ? -19.516 26.992 6.076 1.00 36.88 184 TYR A O 1
ATOM 1447 N N . ASN A 1 185 ? -17.469 27.676 6.683 1.00 35.47 185 ASN A N 1
ATOM 1448 C CA . ASN A 1 185 ? -16.834 27.315 5.405 1.00 35.47 185 ASN A CA 1
ATOM 1449 C C . ASN A 1 185 ? -15.982 26.035 5.411 1.00 35.47 185 ASN A C 1
ATOM 1451 O O . ASN A 1 185 ? -15.442 25.682 4.369 1.00 35.47 185 ASN A O 1
ATOM 1455 N N . CYS A 1 186 ? -15.891 25.291 6.517 1.00 40.91 186 CYS A N 1
ATOM 1456 C CA . CYS A 1 186 ? -15.111 24.042 6.541 1.00 40.91 186 CYS A CA 1
ATOM 1457 C C . CYS A 1 186 ? -15.896 22.774 6.153 1.00 40.91 186 CYS A C 1
ATOM 1459 O O . CYS A 1 186 ? -15.322 21.692 6.201 1.00 40.91 186 CYS A O 1
ATOM 1461 N N . PHE A 1 187 ? -17.178 22.870 5.774 1.00 34.50 187 PHE A N 1
ATOM 1462 C CA . PHE A 1 187 ? -17.999 21.688 5.447 1.00 34.50 187 PHE A CA 1
ATOM 1463 C C . PHE A 1 187 ? -18.414 21.547 3.976 1.00 34.50 187 PHE A C 1
ATOM 1465 O O . PHE A 1 187 ? -19.116 20.597 3.643 1.00 34.50 187 PHE A O 1
ATOM 1472 N N . PHE A 1 188 ? -17.964 22.435 3.088 1.00 31.33 188 PHE A N 1
ATOM 1473 C CA . PHE A 1 188 ? -18.144 22.268 1.644 1.00 31.33 188 PHE A CA 1
ATOM 1474 C C . PHE A 1 188 ? -16.931 22.804 0.879 1.00 31.33 188 PHE A C 1
ATOM 1476 O O . PHE A 1 188 ? -16.932 23.955 0.447 1.00 31.33 188 PHE A O 1
ATOM 1483 N N . VAL A 1 189 ? -15.927 21.946 0.694 1.00 35.25 189 VAL A N 1
ATOM 1484 C CA . VAL A 1 189 ? -15.147 21.835 -0.551 1.00 35.25 189 VAL A CA 1
ATOM 1485 C C . VAL A 1 189 ? -14.904 20.355 -0.802 1.00 35.25 189 VAL A C 1
ATOM 1487 O O . VAL A 1 189 ? -14.478 19.677 0.158 1.00 35.25 189 VAL A O 1
#

Organism: NCBI:txid31246

Foldseek 3Di:
DFEADDCQLFPPPPVLVPDPDSPVSVVVDVVVHDDQLDDDDDVVLVVVLVVVLVVVDDDDSVSLNVSCNVPSHGSNVSRLVVLLVDPDYHDDLCCAQAPVNVVVNVVRDLNHPPVVPDDDDDPPDDDDDDDPCVCNVVSNCVSPDDDDDPVNVVVVVVVVVVVVVVVVVVVVVCVPDDDPDDPPPPPDD

pLDDT: mean 75.6, std 20.15, range [26.33, 95.69]